Protein AF-A0AAV3A5E8-F1 (afdb_monomer_lite)

Secondary structure (DSSP, 8-state):
-TTHHHHHHHHHHHHHHHHHS-IIIIIHHHHHHHHHHHTHHHHHHHHHHGGGHHHHHHHHHHT--EEEES--HHHHHHHHHHHHHHS-TTTS-HHHHHHHHHHHHHHH--PEEEE-TTSS-EEES----HHHHHHHHHHHTTTTT--HHHHHHHHHHHHHHHHHHHHHHHHHHHHHTT-HHHHHHHHHHHHHHS-HHHHHHHHHHHTTT-HHHHHHHHHHHHHHHHTT--TT--

Structure (mmCIF, N/CA/C/O backbone):
data_AF-A0AAV3A5E8-F1
#
_entry.id   AF-A0AAV3A5E8-F1
#
loop_
_atom_site.group_PDB
_atom_site.id
_atom_site.type_symbol
_atom_site.label_atom_id
_atom_site.label_alt_id
_atom_site.label_comp_id
_atom_site.label_asym_id
_atom_site.label_entity_id
_atom_site.label_seq_id
_atom_site.pdbx_PDB_ins_code
_atom_site.Cartn_x
_atom_site.Cartn_y
_atom_site.Cartn_z
_atom_site.occupancy
_atom_site.B_iso_or_equiv
_atom_site.auth_seq_id
_atom_site.auth_comp_id
_atom_site.auth_asym_id
_atom_site.auth_atom_id
_atom_site.pdbx_PDB_model_num
ATOM 1 N N . GLU A 1 1 ? 10.635 -6.075 18.400 1.00 51.12 1 GLU A N 1
ATOM 2 C CA . GLU A 1 1 ? 10.729 -4.958 17.431 1.00 51.12 1 GLU A CA 1
ATOM 3 C C . GLU A 1 1 ? 9.454 -4.702 16.626 1.00 51.12 1 GLU A C 1
ATOM 5 O O . GLU A 1 1 ? 9.213 -3.552 16.300 1.00 51.12 1 GLU A O 1
ATOM 10 N N . THR A 1 2 ? 8.609 -5.707 16.363 1.00 60.50 2 THR A N 1
ATOM 11 C CA . THR A 1 2 ? 7.468 -5.660 15.418 1.00 60.50 2 THR A CA 1
ATOM 12 C C . THR A 1 2 ? 6.441 -4.527 15.591 1.00 60.50 2 THR A C 1
ATOM 14 O O . THR A 1 2 ? 5.786 -4.195 14.617 1.00 60.50 2 THR A O 1
ATOM 17 N N . PHE A 1 3 ? 6.303 -3.922 16.777 1.00 66.94 3 PHE A N 1
ATOM 18 C CA . PHE A 1 3 ? 5.343 -2.830 17.053 1.00 66.94 3 PHE A CA 1
ATOM 19 C C . PHE A 1 3 ? 6.006 -1.587 17.638 1.00 66.94 3 PHE A C 1
ATOM 21 O O . PHE A 1 3 ? 5.375 -0.816 18.354 1.00 66.94 3 PHE A O 1
ATOM 28 N N . ARG A 1 4 ? 7.316 -1.434 17.428 1.00 70.56 4 ARG A N 1
ATOM 29 C CA . ARG A 1 4 ? 8.083 -0.364 18.065 1.00 70.56 4 ARG A CA 1
ATOM 30 C C . ARG A 1 4 ? 7.525 1.016 17.712 1.00 70.56 4 ARG A C 1
ATOM 32 O O . ARG A 1 4 ? 7.331 1.811 18.613 1.00 70.56 4 ARG A O 1
ATOM 39 N N . LEU A 1 5 ? 7.188 1.255 16.446 1.00 70.50 5 LEU A N 1
ATOM 40 C CA . LEU A 1 5 ? 6.652 2.542 15.990 1.00 70.50 5 LEU A CA 1
ATOM 41 C C . LEU A 1 5 ? 5.293 2.866 16.618 1.00 70.50 5 LEU A C 1
ATOM 43 O O . LEU A 1 5 ? 5.065 3.988 17.062 1.00 70.50 5 LEU A O 1
ATOM 47 N N . GLU A 1 6 ? 4.398 1.882 16.693 1.00 73.56 6 GLU A N 1
ATOM 48 C CA . GLU A 1 6 ? 3.098 2.059 17.332 1.00 73.56 6 GLU A CA 1
ATOM 49 C C . GLU A 1 6 ? 3.259 2.289 18.831 1.00 73.56 6 GLU A C 1
ATOM 51 O O . GLU A 1 6 ? 2.585 3.155 19.376 1.00 73.56 6 GLU A O 1
ATOM 56 N N . LEU A 1 7 ? 4.166 1.554 19.485 1.00 77.31 7 LEU A N 1
ATOM 57 C CA . LEU A 1 7 ? 4.450 1.711 20.912 1.00 77.31 7 LEU A CA 1
ATOM 58 C C . LEU A 1 7 ? 5.045 3.088 21.194 1.00 77.31 7 LEU A C 1
ATOM 60 O O . LEU A 1 7 ? 4.617 3.741 22.138 1.00 77.31 7 LEU A O 1
ATOM 64 N N . ASP A 1 8 ? 5.982 3.546 20.367 1.00 80.62 8 ASP A N 1
ATOM 65 C CA . ASP A 1 8 ? 6.613 4.857 20.503 1.00 80.62 8 ASP A CA 1
ATOM 66 C C . ASP A 1 8 ? 5.561 5.973 20.366 1.00 80.62 8 ASP A C 1
ATOM 68 O O . ASP A 1 8 ? 5.475 6.845 21.234 1.00 80.62 8 ASP A O 1
ATOM 72 N N . ARG A 1 9 ? 4.679 5.898 19.353 1.00 78.62 9 ARG A N 1
ATOM 73 C CA . ARG A 1 9 ? 3.546 6.833 19.200 1.00 78.62 9 ARG A CA 1
ATOM 74 C C . ARG A 1 9 ? 2.629 6.804 20.422 1.00 78.62 9 ARG A C 1
ATOM 76 O O . ARG A 1 9 ? 2.271 7.847 20.965 1.00 78.62 9 ARG A O 1
ATOM 83 N N . TYR A 1 10 ? 2.289 5.606 20.882 1.00 81.19 10 TYR A N 1
ATOM 84 C CA . TYR A 1 10 ? 1.383 5.425 22.008 1.00 81.19 10 TYR A CA 1
ATOM 85 C C . TYR A 1 10 ? 1.938 5.949 23.321 1.00 81.19 10 TYR A C 1
ATOM 87 O O . TYR A 1 10 ? 1.184 6.458 24.149 1.00 81.19 10 TYR A O 1
ATOM 95 N N . ILE A 1 11 ? 3.250 5.821 23.515 1.00 82.88 11 ILE A N 1
ATOM 96 C CA . ILE A 1 11 ? 3.965 6.320 24.685 1.00 82.88 11 ILE A CA 1
ATOM 97 C C . ILE A 1 11 ? 4.048 7.851 24.654 1.00 82.88 11 ILE A C 1
ATOM 99 O O . ILE A 1 11 ? 3.897 8.474 25.705 1.00 82.88 11 ILE A O 1
ATOM 103 N N . GLU A 1 12 ? 4.225 8.481 23.491 1.00 83.62 12 GLU A N 1
ATOM 104 C CA . GLU A 1 12 ? 4.188 9.950 23.387 1.00 83.62 12 GLU A CA 1
ATOM 105 C C . GLU A 1 12 ? 2.785 10.518 23.683 1.00 83.62 12 GLU A C 1
ATOM 107 O O . GLU A 1 12 ? 2.634 11.480 24.445 1.00 83.62 12 GLU A O 1
ATOM 112 N N . GLU A 1 13 ? 1.730 9.873 23.187 1.00 82.12 13 GLU A N 1
ATOM 113 C CA . GLU A 1 13 ? 0.344 10.208 23.547 1.00 82.12 13 GLU A CA 1
ATOM 114 C C . GLU A 1 13 ? 0.030 9.899 25.026 1.00 82.12 13 GLU A C 1
ATOM 116 O O . GLU A 1 13 ? -0.657 10.663 25.710 1.00 82.12 13 GLU A O 1
ATOM 121 N N . LEU A 1 14 ? 0.599 8.827 25.584 1.00 84.38 14 LEU A N 1
ATOM 122 C CA . LEU A 1 14 ? 0.502 8.533 27.014 1.00 84.38 14 LEU A CA 1
ATOM 123 C C . LEU A 1 14 ? 1.155 9.638 27.848 1.00 84.38 14 LEU A C 1
ATOM 125 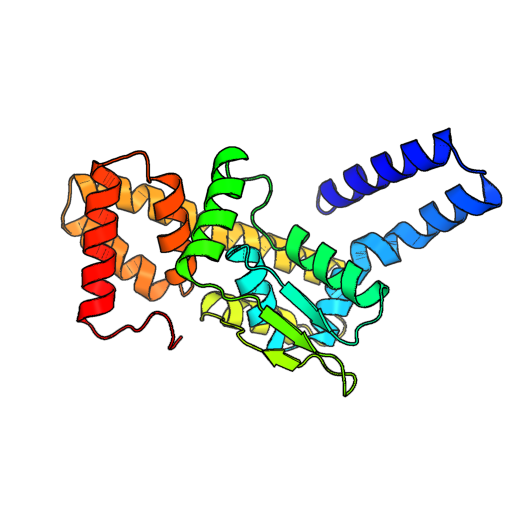O O . LEU A 1 14 ? 0.610 10.051 28.868 1.00 84.38 14 LEU A O 1
ATOM 129 N N . LYS A 1 15 ? 2.323 10.126 27.428 1.00 83.31 15 LYS A N 1
ATOM 130 C CA . LYS A 1 15 ? 3.081 11.167 28.128 1.00 83.31 15 LYS A CA 1
ATOM 131 C C . LYS A 1 15 ? 2.298 12.474 28.201 1.00 83.31 15 LYS A C 1
ATOM 133 O O . LYS A 1 15 ? 2.247 13.086 29.267 1.00 83.31 15 LYS A O 1
ATOM 138 N N . THR A 1 16 ? 1.635 12.867 27.115 1.00 82.88 16 THR A N 1
ATOM 139 C CA . THR A 1 16 ? 0.752 14.045 27.111 1.00 82.88 16 THR A CA 1
ATOM 140 C C . THR A 1 16 ? -0.472 13.844 28.009 1.00 82.88 16 THR A C 1
ATOM 142 O O . THR A 1 16 ? -0.808 14.740 28.790 1.00 82.88 16 THR A O 1
ATOM 145 N N . LYS A 1 17 ? -1.082 12.650 28.007 1.00 81.00 17 LYS A N 1
ATOM 146 C CA . LYS A 1 17 ? -2.180 12.299 28.928 1.00 81.00 17 LYS A CA 1
ATOM 147 C C . LYS A 1 17 ? -1.751 12.258 30.395 1.00 81.00 17 LYS A C 1
ATOM 149 O O . LYS A 1 17 ? -2.510 12.698 31.247 1.00 81.00 17 LYS A O 1
ATOM 154 N N . ILE A 1 18 ? -0.540 11.801 30.711 1.00 82.38 18 ILE A N 1
ATOM 155 C CA . ILE A 1 18 ? 0.010 11.838 32.078 1.00 82.38 18 ILE A CA 1
ATOM 156 C C . ILE A 1 18 ? 0.204 13.284 32.553 1.00 82.38 18 ILE A C 1
ATOM 158 O O . ILE A 1 18 ? -0.006 13.580 33.725 1.00 82.38 18 ILE A O 1
ATOM 162 N N . GLN A 1 19 ? 0.603 14.188 31.656 1.00 82.31 19 GLN A N 1
ATOM 163 C CA . GLN A 1 19 ? 0.832 15.596 31.991 1.00 82.31 19 GLN A CA 1
ATOM 164 C C . GLN A 1 19 ? -0.463 16.390 32.215 1.00 82.31 19 GLN A C 1
ATOM 166 O O . GLN A 1 19 ? -0.428 17.409 32.902 1.00 82.31 19 GLN A O 1
ATOM 171 N N . THR A 1 20 ? -1.584 15.960 31.628 1.00 79.69 20 THR A N 1
ATOM 172 C CA . THR A 1 20 ? -2.817 16.767 31.546 1.00 79.69 20 THR A CA 1
ATOM 173 C C . THR A 1 20 ? -4.076 16.082 32.083 1.00 79.69 20 THR A C 1
ATOM 175 O O . THR A 1 20 ? -5.054 16.770 32.370 1.00 79.69 20 THR A O 1
ATOM 178 N N . GLY A 1 21 ? -4.072 14.757 32.230 1.00 75.62 21 GLY A N 1
ATOM 179 C CA . GLY A 1 21 ? -5.248 13.942 32.533 1.00 75.62 21 GLY A CA 1
ATOM 180 C C . GLY A 1 21 ? -5.226 13.289 33.915 1.00 75.62 21 GLY A C 1
ATOM 181 O O . GLY A 1 21 ? -4.237 13.327 34.650 1.00 75.62 21 GLY A O 1
ATOM 182 N N . ASN A 1 22 ? -6.346 12.665 34.271 1.00 79.94 22 ASN A N 1
ATOM 183 C CA . ASN A 1 22 ? -6.539 11.952 35.528 1.00 79.94 22 ASN A CA 1
ATOM 184 C C . ASN A 1 22 ? -6.306 10.438 35.345 1.00 79.94 22 ASN A C 1
ATOM 186 O O . ASN A 1 22 ? -6.630 9.833 34.320 1.00 79.94 22 ASN A O 1
ATOM 190 N N . LEU A 1 23 ? -5.710 9.812 36.363 1.00 74.62 23 LEU A N 1
ATOM 191 C CA . LEU A 1 23 ? -5.261 8.423 36.329 1.00 74.62 23 LEU A CA 1
ATOM 192 C C . LEU A 1 23 ? -6.385 7.408 36.071 1.00 74.62 23 LEU A C 1
ATOM 194 O O . LEU A 1 23 ? -6.182 6.444 35.329 1.00 74.62 23 LEU A O 1
ATOM 198 N N . ASP A 1 24 ? -7.560 7.627 36.661 1.00 75.62 24 ASP A N 1
ATOM 199 C CA . ASP A 1 24 ? -8.682 6.690 36.575 1.00 75.62 24 ASP A CA 1
ATOM 200 C C . ASP A 1 24 ? -9.576 6.943 35.353 1.00 75.62 24 ASP A C 1
ATOM 202 O O . ASP A 1 24 ? -10.104 5.985 34.790 1.00 75.62 24 ASP A O 1
ATOM 206 N N . SER A 1 25 ? -9.725 8.199 34.913 1.00 77.44 25 SER A N 1
ATOM 207 C CA . SER A 1 25 ? -10.587 8.553 33.773 1.00 77.44 25 SER A CA 1
ATOM 208 C C . SER A 1 25 ? -9.876 8.561 32.423 1.00 77.44 25 SER A C 1
ATOM 210 O O . SER A 1 25 ? -10.516 8.270 31.419 1.00 77.44 25 SER A O 1
ATOM 212 N N . ASP A 1 26 ? -8.576 8.871 32.381 1.00 76.44 26 ASP A N 1
ATOM 213 C CA . ASP A 1 26 ? -7.869 9.121 31.118 1.00 76.44 26 ASP A CA 1
ATOM 214 C C . ASP A 1 26 ? -6.741 8.121 30.867 1.00 76.44 26 ASP A C 1
ATOM 216 O O . ASP A 1 26 ? -6.582 7.637 29.748 1.00 76.44 26 ASP A O 1
ATOM 220 N N . ILE A 1 27 ? -5.966 7.785 31.903 1.00 80.19 27 ILE A N 1
ATOM 221 C CA . ILE A 1 27 ? -4.750 6.971 31.750 1.00 80.19 27 ILE A CA 1
ATOM 222 C C . ILE A 1 27 ? -5.080 5.475 31.711 1.00 80.19 27 ILE A C 1
ATOM 224 O O . ILE A 1 27 ? -4.626 4.772 30.808 1.00 80.19 27 ILE A O 1
ATOM 228 N N . ARG A 1 28 ? -5.874 4.963 32.663 1.00 82.50 28 ARG A N 1
ATOM 229 C CA . ARG A 1 28 ? -6.257 3.537 32.696 1.00 82.50 28 ARG A CA 1
ATOM 230 C C . ARG A 1 28 ? -7.049 3.087 31.467 1.00 82.50 28 ARG A C 1
ATOM 232 O O . ARG A 1 28 ? -6.687 2.044 30.914 1.00 82.50 28 ARG A O 1
ATOM 239 N N . PRO A 1 29 ? -8.100 3.809 31.032 1.00 84.44 29 PRO A N 1
ATOM 240 C CA . PRO A 1 29 ? -8.858 3.416 29.848 1.00 84.44 29 PRO A CA 1
ATOM 241 C C . PRO A 1 29 ? -7.985 3.418 28.600 1.00 84.44 29 PRO A C 1
ATOM 243 O O . PRO A 1 29 ? -8.012 2.445 27.855 1.00 84.44 29 PRO A O 1
ATOM 246 N N . TYR A 1 30 ? -7.136 4.440 28.451 1.00 82.69 30 TYR A N 1
ATOM 247 C CA . TYR A 1 30 ? -6.158 4.503 27.375 1.00 82.69 30 TYR A CA 1
ATOM 248 C C . TYR A 1 30 ? -5.223 3.292 27.423 1.00 82.69 30 TYR A C 1
ATOM 250 O O . TYR A 1 30 ? -5.234 2.482 26.517 1.00 82.69 30 TYR A O 1
ATOM 258 N N . LEU A 1 31 ? -4.490 3.022 28.504 1.00 83.12 31 LEU A N 1
ATOM 259 C CA . LEU A 1 31 ? -3.608 1.838 28.556 1.00 83.12 31 LEU A CA 1
ATOM 260 C C . LEU A 1 31 ? -4.320 0.508 28.241 1.00 83.12 31 LEU A C 1
ATOM 262 O O . LEU A 1 31 ? -3.706 -0.399 27.682 1.00 83.12 31 LEU A O 1
ATOM 266 N N . SER A 1 32 ? -5.610 0.410 28.566 1.00 84.75 32 SER A N 1
ATOM 267 C CA . SER A 1 32 ? -6.428 -0.772 28.288 1.00 84.75 32 SER A CA 1
ATOM 268 C C . SER A 1 32 ? -6.852 -0.890 26.816 1.00 84.75 32 SER A C 1
ATOM 270 O O . SER A 1 32 ? -7.057 -2.007 26.345 1.00 84.75 32 SER A O 1
ATOM 272 N N . SER A 1 33 ? -6.960 0.221 26.079 1.00 85.88 33 SER A N 1
ATOM 273 C CA . SER A 1 33 ? -7.368 0.246 24.666 1.00 85.88 33 SER A CA 1
ATOM 274 C C . SER A 1 33 ? -6.211 0.090 23.671 1.00 85.88 33 SER A C 1
ATOM 276 O O . SER A 1 33 ? -6.456 -0.105 22.487 1.00 85.88 33 SER A O 1
ATOM 278 N N . TRP A 1 34 ? -4.955 0.049 24.133 1.00 84.38 34 TRP A N 1
ATOM 279 C CA . TRP A 1 34 ? -3.752 -0.079 23.289 1.00 84.38 34 TRP A CA 1
ATOM 280 C C . TRP A 1 34 ? -3.878 -1.134 22.184 1.00 84.38 34 TRP A C 1
ATOM 282 O O . TRP A 1 34 ? -3.592 -0.875 21.014 1.00 84.38 34 TRP A O 1
ATOM 292 N N . PHE A 1 35 ? -4.307 -2.341 22.555 1.00 83.69 35 PHE A N 1
ATOM 293 C CA . PHE A 1 35 ? -4.428 -3.446 21.610 1.00 83.69 35 PHE A CA 1
ATOM 294 C C . PHE A 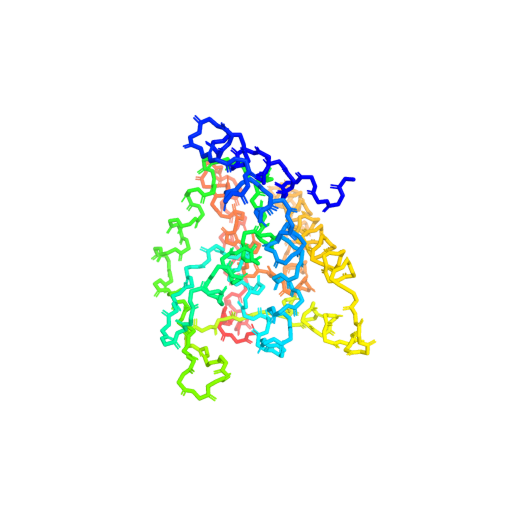1 35 ? -5.525 -3.185 20.564 1.00 83.69 35 PHE A C 1
ATOM 296 O O . PHE A 1 35 ? -5.335 -3.459 19.377 1.00 83.69 35 PHE A O 1
ATOM 303 N N . GLU A 1 36 ? -6.644 -2.604 20.994 1.00 85.94 36 GLU A N 1
ATOM 304 C CA . GLU A 1 36 ? -7.764 -2.208 20.134 1.00 85.94 36 GLU A CA 1
ATOM 305 C C . GLU A 1 36 ? -7.396 -1.096 19.155 1.00 85.94 36 GLU A C 1
ATOM 307 O O . GLU A 1 36 ? -7.820 -1.147 17.995 1.00 85.94 36 GLU A O 1
ATOM 312 N N . ASP A 1 37 ? -6.585 -0.140 19.601 1.00 83.38 37 ASP A N 1
ATOM 313 C CA . ASP A 1 37 ? -6.282 1.081 18.856 1.00 83.38 37 ASP A CA 1
ATOM 314 C C . ASP A 1 37 ? -5.045 0.941 17.962 1.00 83.38 37 ASP A C 1
ATOM 316 O O . ASP A 1 37 ? -4.943 1.615 16.942 1.00 83.38 37 ASP A O 1
ATOM 320 N N . SER A 1 38 ? -4.103 0.059 18.311 1.00 80.38 38 SER A N 1
ATOM 321 C CA . SER A 1 38 ? -2.811 -0.033 17.608 1.00 80.38 38 SER A CA 1
ATOM 322 C C . SER A 1 38 ? -2.581 -1.342 16.864 1.00 80.38 38 SER A C 1
ATOM 324 O O . SER A 1 38 ? -1.787 -1.381 15.927 1.00 80.38 38 SER A O 1
ATOM 326 N N . ILE A 1 39 ? -3.256 -2.425 17.258 1.00 83.88 39 ILE A N 1
ATOM 327 C CA . ILE A 1 39 ? -2.996 -3.766 16.713 1.00 83.88 39 ILE A CA 1
ATOM 328 C C . ILE A 1 39 ? -4.180 -4.264 15.883 1.00 83.88 39 ILE A C 1
ATOM 330 O O . ILE A 1 39 ? -4.006 -4.719 14.750 1.00 83.88 39 ILE A O 1
ATOM 334 N N . LEU A 1 40 ? -5.394 -4.132 16.417 1.00 89.06 40 LEU A N 1
ATOM 335 C CA . LEU A 1 40 ? -6.616 -4.552 15.738 1.00 89.06 40 LEU A CA 1
ATOM 336 C C . LEU A 1 40 ? -7.024 -3.746 14.487 1.00 89.06 40 LEU A C 1
ATOM 338 O O . LEU A 1 40 ? -7.694 -4.361 13.652 1.00 89.06 40 LEU A O 1
ATOM 342 N N . PRO A 1 41 ? -6.622 -2.472 14.260 1.00 90.44 41 PRO A N 1
ATOM 343 C CA . PRO A 1 41 ? -6.974 -1.760 13.029 1.00 90.44 41 PRO A CA 1
ATOM 344 C C . PRO A 1 41 ? -6.609 -2.529 11.758 1.00 90.44 41 PRO A C 1
ATOM 346 O O . PRO A 1 41 ? -7.425 -2.645 10.851 1.00 90.44 41 PRO A O 1
ATOM 349 N N . ILE A 1 42 ? -5.421 -3.144 11.714 1.00 89.31 42 ILE A N 1
ATOM 350 C CA . ILE A 1 42 ? -4.959 -3.895 10.536 1.00 89.31 42 ILE A CA 1
ATOM 351 C C . ILE A 1 42 ? -5.911 -5.058 10.235 1.00 89.31 42 ILE A C 1
ATOM 353 O O . ILE A 1 42 ? -6.306 -5.251 9.087 1.00 89.31 42 ILE A O 1
ATOM 357 N N . GLN A 1 43 ? -6.319 -5.814 11.258 1.00 90.19 43 GLN A N 1
ATOM 358 C CA . GLN A 1 43 ? -7.274 -6.907 11.076 1.00 90.19 43 GLN A CA 1
ATOM 359 C C . GLN A 1 43 ? -8.641 -6.382 10.616 1.00 90.19 43 GLN A C 1
ATOM 361 O O . GLN A 1 43 ? -9.241 -6.966 9.709 1.00 90.19 43 GLN A O 1
ATOM 366 N N . ARG A 1 44 ? -9.133 -5.291 11.220 1.00 91.06 44 ARG A N 1
ATOM 367 C CA . ARG A 1 44 ? -10.425 -4.688 10.857 1.00 91.06 44 ARG A CA 1
ATOM 368 C C . ARG A 1 44 ? -10.430 -4.231 9.400 1.00 91.06 44 ARG A C 1
ATOM 370 O O . ARG A 1 44 ? -11.359 -4.577 8.682 1.00 91.06 44 ARG A O 1
ATOM 377 N N . ILE A 1 45 ? -9.369 -3.570 8.936 1.00 91.88 45 ILE A N 1
ATOM 378 C CA . ILE A 1 45 ? -9.245 -3.120 7.542 1.00 91.88 45 ILE A CA 1
ATOM 379 C C . ILE A 1 45 ? -9.151 -4.285 6.562 1.00 91.88 45 ILE A C 1
ATOM 381 O O . ILE A 1 45 ? -9.870 -4.284 5.567 1.00 91.88 45 ILE A O 1
ATOM 385 N N . VAL A 1 46 ? -8.335 -5.304 6.847 1.00 90.69 46 VAL A N 1
ATOM 386 C CA . VAL A 1 46 ? -8.248 -6.490 5.976 1.00 90.69 46 VAL A CA 1
ATOM 387 C C . VAL A 1 46 ? -9.614 -7.176 5.857 1.00 90.69 46 VAL A C 1
ATOM 389 O O . VAL A 1 46 ? -10.021 -7.547 4.759 1.00 90.69 46 VAL A O 1
ATOM 392 N N . THR A 1 47 ? -10.356 -7.270 6.965 1.00 89.56 47 THR A N 1
ATOM 393 C CA . THR A 1 47 ? -11.703 -7.867 6.991 1.00 89.56 47 THR A CA 1
ATOM 394 C C . THR A 1 47 ? -12.752 -6.986 6.302 1.00 89.56 47 THR A C 1
ATOM 396 O O . THR A 1 47 ? -13.706 -7.493 5.718 1.00 89.56 47 THR A O 1
ATOM 399 N N . LEU A 1 48 ? -12.608 -5.664 6.370 1.00 90.81 48 LEU A N 1
ATOM 400 C CA . LEU A 1 48 ? -13.563 -4.720 5.795 1.00 90.81 48 LEU A CA 1
ATOM 401 C C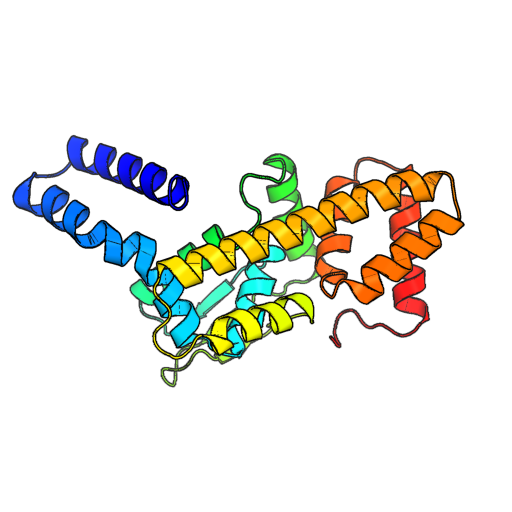 . LEU A 1 48 ? -13.387 -4.568 4.280 1.00 90.81 48 LEU A C 1
ATOM 403 O O . LEU A 1 48 ? -14.374 -4.483 3.558 1.00 90.81 48 LEU A O 1
ATOM 407 N N . PHE A 1 49 ? -12.142 -4.534 3.7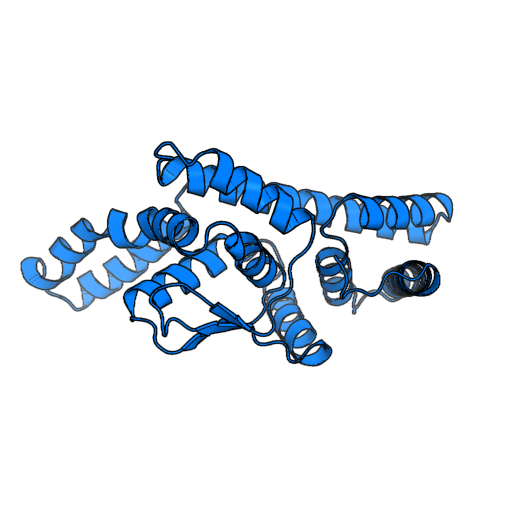98 1.00 90.88 49 PHE A N 1
ATOM 408 C CA . PHE A 1 49 ? -11.845 -4.269 2.389 1.00 90.88 49 PHE A CA 1
ATOM 409 C C . PHE A 1 49 ? -11.712 -5.536 1.543 1.00 90.88 49 PHE A C 1
ATOM 411 O O . PHE A 1 49 ? -12.064 -5.487 0.368 1.00 90.88 49 PHE A O 1
ATOM 418 N N . GLN A 1 50 ? -11.268 -6.670 2.096 1.00 90.75 50 GLN A N 1
ATOM 419 C CA . GLN A 1 50 ? -11.167 -7.936 1.349 1.00 90.75 50 GLN A CA 1
ATOM 420 C C . GLN A 1 50 ? -10.429 -7.743 0.010 1.00 90.75 50 GLN A C 1
ATOM 422 O O . GLN A 1 50 ? -9.311 -7.235 -0.007 1.00 90.75 50 GLN A O 1
ATOM 427 N N . GLU A 1 51 ? -11.049 -8.091 -1.122 1.00 90.75 51 GLU A N 1
ATOM 428 C CA . GLU A 1 51 ? -10.482 -7.932 -2.470 1.00 90.75 51 GLU A CA 1
ATOM 429 C C . GLU A 1 51 ? -10.138 -6.472 -2.800 1.00 90.75 51 GLU A C 1
ATOM 431 O O . GLU A 1 51 ? -9.180 -6.194 -3.520 1.00 90.75 51 GLU A O 1
ATOM 436 N N . LYS A 1 52 ? -10.846 -5.517 -2.186 1.00 91.94 52 LYS A N 1
ATOM 437 C CA . LYS A 1 52 ? -10.599 -4.078 -2.329 1.00 91.94 52 LYS A CA 1
ATOM 438 C C . LYS A 1 52 ? -9.361 -3.598 -1.559 1.00 91.94 52 LYS A C 1
ATOM 440 O O . LYS A 1 52 ? -8.979 -2.434 -1.673 1.00 91.94 52 LYS A O 1
ATOM 445 N N . LEU A 1 53 ? -8.704 -4.470 -0.789 1.00 93.12 53 LEU A N 1
ATOM 446 C CA . LEU A 1 53 ? -7.473 -4.142 -0.066 1.00 93.12 53 LEU A CA 1
ATOM 447 C C . LEU A 1 53 ? -6.334 -3.758 -1.019 1.00 93.12 53 LEU A C 1
ATOM 449 O O . LEU A 1 53 ? -5.496 -2.933 -0.659 1.00 93.12 53 LEU A O 1
ATOM 453 N N . ALA A 1 54 ? -6.323 -4.309 -2.238 1.00 94.00 54 ALA A N 1
ATOM 454 C CA . ALA A 1 54 ? -5.306 -4.015 -3.246 1.00 94.00 54 ALA A CA 1
ATOM 455 C C . ALA A 1 54 ? -5.228 -2.509 -3.568 1.00 94.00 54 ALA A C 1
ATOM 457 O O . ALA A 1 54 ? -4.139 -1.961 -3.731 1.00 94.00 54 ALA A O 1
ATOM 458 N N . TYR A 1 55 ? -6.365 -1.811 -3.570 1.00 92.94 55 TYR A N 1
ATOM 459 C CA . TYR A 1 55 ? -6.427 -0.367 -3.800 1.00 92.94 55 TYR A CA 1
ATOM 460 C C . TYR A 1 55 ? -5.867 0.448 -2.627 1.00 92.94 55 TYR A C 1
ATOM 462 O O . TYR A 1 55 ? -5.189 1.448 -2.838 1.00 92.94 55 TYR A O 1
ATOM 470 N N . LEU A 1 56 ? -6.101 0.014 -1.382 1.00 92.94 56 LEU A N 1
ATOM 471 C CA . LEU A 1 56 ? -5.517 0.674 -0.207 1.00 92.94 56 LEU A CA 1
ATOM 472 C C . LEU A 1 56 ? -4.006 0.454 -0.119 1.00 92.94 56 LEU A C 1
ATOM 474 O O . LEU A 1 56 ? -3.276 1.363 0.267 1.00 92.94 56 LEU A O 1
ATOM 478 N N . LEU A 1 57 ? -3.533 -0.745 -0.472 1.00 94.31 57 LEU A N 1
ATOM 479 C CA . LEU A 1 57 ? -2.102 -1.041 -0.548 1.00 94.31 57 LEU A CA 1
ATOM 480 C C . LEU A 1 57 ? -1.419 -0.174 -1.610 1.00 94.31 57 LEU A C 1
ATOM 482 O O . LEU A 1 57 ? -0.336 0.350 -1.353 1.00 94.31 57 LEU A O 1
ATOM 486 N N . HIS A 1 58 ? -2.064 -0.003 -2.768 1.00 92.56 58 HIS A N 1
ATOM 487 C CA . HIS A 1 58 ? -1.580 0.880 -3.827 1.00 92.56 58 HIS A CA 1
ATOM 488 C C . HIS A 1 58 ? -1.523 2.325 -3.339 1.00 92.56 58 HIS A C 1
ATOM 490 O O . HIS A 1 58 ? -0.435 2.893 -3.314 1.00 92.56 58 HIS A O 1
ATOM 496 N N . ALA A 1 59 ? -2.630 2.852 -2.801 1.00 90.00 59 ALA A N 1
ATOM 497 C CA . ALA A 1 59 ? -2.708 4.212 -2.267 1.00 90.00 59 ALA A CA 1
ATOM 498 C C . ALA A 1 59 ? -1.656 4.498 -1.180 1.00 90.00 59 ALA A C 1
ATOM 500 O O . ALA A 1 59 ? -1.077 5.584 -1.138 1.00 90.00 59 ALA A O 1
ATOM 501 N N . ALA A 1 60 ? -1.371 3.520 -0.312 1.00 90.50 60 ALA A N 1
ATOM 502 C CA . ALA A 1 60 ? -0.347 3.651 0.722 1.00 90.50 60 ALA A CA 1
ATOM 503 C C . ALA A 1 60 ? 1.075 3.744 0.149 1.00 90.50 60 ALA A C 1
ATOM 505 O O . ALA A 1 60 ? 1.897 4.504 0.664 1.00 90.50 60 ALA A O 1
ATOM 506 N N . LEU A 1 61 ? 1.381 2.973 -0.899 1.00 88.81 61 LEU A N 1
ATOM 507 C CA . LEU A 1 61 ? 2.681 3.030 -1.567 1.00 88.81 61 LEU A CA 1
ATOM 508 C C . LEU A 1 61 ? 2.814 4.274 -2.441 1.00 88.81 61 LEU A C 1
ATOM 510 O O . LEU A 1 61 ? 3.881 4.880 -2.471 1.00 88.81 61 LEU A O 1
ATOM 514 N N . SER A 1 62 ? 1.753 4.672 -3.137 1.00 84.62 62 SER A N 1
ATOM 515 C CA . SER A 1 62 ? 1.757 5.846 -4.005 1.00 84.62 62 SER A CA 1
ATOM 516 C C . SER A 1 62 ? 1.606 7.166 -3.242 1.00 84.62 62 SER A C 1
ATOM 518 O O . SER A 1 62 ? 1.678 8.224 -3.857 1.00 84.62 62 SER A O 1
ATOM 520 N N . TYR A 1 63 ? 1.402 7.129 -1.921 1.00 81.62 63 TYR A N 1
ATOM 521 C CA . TYR A 1 63 ? 1.072 8.304 -1.106 1.00 81.62 63 TYR A CA 1
ATOM 522 C C . TYR A 1 63 ? -0.160 9.067 -1.624 1.00 81.62 63 TYR A C 1
ATOM 524 O O . TYR A 1 63 ? -0.265 10.286 -1.478 1.00 81.62 63 TYR A O 1
ATOM 532 N N . THR A 1 64 ? -1.101 8.346 -2.234 1.00 83.31 64 THR A N 1
ATOM 533 C CA . THR A 1 64 ? -2.340 8.921 -2.754 1.00 83.31 64 THR A CA 1
ATOM 534 C C . THR A 1 64 ? -3.273 9.294 -1.605 1.00 83.31 64 THR A C 1
ATOM 536 O O . THR A 1 64 ? -3.451 8.533 -0.652 1.00 83.31 64 THR A O 1
ATOM 539 N N . THR A 1 65 ? -3.900 10.469 -1.691 1.00 83.94 65 THR A N 1
ATOM 540 C CA . THR A 1 65 ? -4.889 10.902 -0.699 1.00 83.94 65 THR A CA 1
ATOM 541 C C . THR A 1 65 ? -6.140 10.027 -0.768 1.00 83.94 65 THR A C 1
ATOM 543 O O . THR A 1 65 ? -6.710 9.823 -1.841 1.00 83.94 65 THR A O 1
ATOM 546 N N . VAL A 1 66 ? -6.571 9.535 0.395 1.00 86.50 66 VAL A N 1
ATOM 547 C CA . VAL A 1 66 ? -7.797 8.749 0.554 1.00 86.50 66 VAL A CA 1
ATOM 548 C C . VAL A 1 66 ? -8.813 9.578 1.334 1.00 86.50 66 VAL A C 1
ATOM 550 O O . VAL A 1 66 ? -8.629 9.841 2.523 1.00 86.50 66 VAL A O 1
ATOM 553 N N . GLU A 1 67 ? -9.883 9.993 0.664 1.00 87.50 67 GLU A N 1
ATOM 554 C CA . GLU A 1 67 ? -11.010 10.701 1.271 1.00 87.50 67 GLU A CA 1
ATOM 555 C C . GLU A 1 67 ? -12.132 9.727 1.619 1.00 87.50 67 GLU A C 1
ATOM 557 O O . GLU A 1 67 ? -12.387 8.762 0.902 1.00 87.50 67 GLU A O 1
ATOM 562 N N . MET A 1 68 ? -12.824 9.981 2.729 1.00 86.38 68 MET A N 1
ATOM 563 C CA . MET A 1 68 ? -13.848 9.074 3.242 1.00 86.38 68 MET A CA 1
ATOM 564 C C . MET A 1 68 ? -15.181 9.790 3.379 1.00 86.38 68 MET A C 1
ATOM 566 O O . MET A 1 68 ? -15.275 10.837 4.028 1.00 86.38 68 MET A O 1
ATOM 570 N N . THR A 1 69 ? -16.224 9.190 2.817 1.00 85.38 69 THR A N 1
ATOM 571 C CA . THR A 1 69 ? -17.600 9.674 2.912 1.00 85.38 69 THR A CA 1
ATOM 572 C C . THR A 1 69 ? -18.470 8.644 3.623 1.00 85.38 69 THR A C 1
ATOM 574 O O . THR A 1 69 ? -18.318 7.441 3.434 1.00 85.38 69 THR A O 1
ATOM 577 N N . ASN A 1 70 ? -19.398 9.120 4.458 1.00 83.00 70 ASN A N 1
ATOM 578 C CA . ASN A 1 70 ? -20.363 8.284 5.186 1.00 83.00 70 ASN A CA 1
ATOM 579 C C . ASN A 1 70 ? -19.751 7.215 6.121 1.00 83.00 70 ASN A C 1
ATOM 581 O O . ASN A 1 70 ? -20.427 6.246 6.452 1.00 83.00 70 ASN A O 1
ATOM 585 N N . SER A 1 71 ? -18.505 7.393 6.578 1.00 83.62 71 SER A N 1
ATOM 586 C CA . SER A 1 71 ? -17.847 6.508 7.551 1.00 83.62 71 SER A CA 1
ATOM 587 C C . SER A 1 71 ? -17.902 7.045 8.983 1.00 83.62 71 SER A C 1
ATOM 589 O O . SER A 1 71 ? -17.969 8.258 9.219 1.00 83.62 71 SER A O 1
ATOM 591 N N . ASP A 1 72 ? -17.835 6.137 9.954 1.00 87.00 72 ASP A N 1
ATOM 592 C CA . ASP A 1 72 ? -17.649 6.464 11.363 1.00 87.00 72 ASP A CA 1
ATOM 593 C C . ASP A 1 72 ? -16.182 6.815 11.673 1.00 87.00 72 ASP A C 1
ATOM 595 O O . ASP A 1 72 ? -15.251 6.385 10.989 1.00 87.00 72 ASP A O 1
ATOM 599 N N . GLU A 1 73 ? -15.961 7.592 12.736 1.00 86.94 73 GLU A N 1
ATOM 600 C CA . GLU A 1 73 ? -14.617 8.057 13.121 1.00 86.94 73 GLU A CA 1
ATOM 601 C C . GLU A 1 73 ? -13.638 6.911 13.407 1.00 86.94 73 GLU A C 1
ATOM 603 O O . GLU A 1 73 ? -12.444 7.033 13.136 1.00 86.94 73 GLU A O 1
ATOM 608 N N . ARG A 1 74 ? -14.126 5.762 13.893 1.00 88.06 74 ARG A N 1
ATOM 609 C CA . ARG A 1 74 ? -13.266 4.599 14.136 1.00 88.06 74 ARG A CA 1
ATOM 610 C C . ARG A 1 74 ? -12.710 4.045 12.829 1.00 88.06 74 ARG A C 1
ATOM 612 O O . ARG A 1 74 ? -11.501 3.859 12.728 1.00 88.06 74 ARG A O 1
ATOM 619 N N . THR A 1 75 ? -13.559 3.843 11.823 1.00 88.25 75 THR A N 1
ATOM 620 C CA . THR A 1 75 ? -13.115 3.374 10.502 1.00 88.25 75 THR A CA 1
ATOM 621 C C . THR A 1 75 ? -12.152 4.364 9.853 1.00 88.25 75 THR A C 1
ATOM 623 O O . THR A 1 75 ? -11.163 3.944 9.252 1.00 88.25 75 THR A O 1
ATOM 626 N N . LYS A 1 76 ? -12.372 5.676 10.025 1.00 88.50 76 LYS A N 1
ATOM 627 C CA . LYS A 1 76 ? -11.427 6.691 9.532 1.00 88.50 76 LYS A CA 1
ATOM 628 C C . LYS A 1 76 ? -10.045 6.553 10.157 1.00 88.50 76 LYS A C 1
ATOM 630 O O . LYS A 1 76 ? -9.045 6.534 9.437 1.00 88.50 76 LYS A O 1
ATOM 635 N N . ASN A 1 77 ? -9.996 6.399 11.477 1.00 88.38 77 ASN A N 1
ATOM 636 C CA . ASN A 1 77 ? -8.745 6.204 12.202 1.00 88.38 77 ASN A CA 1
ATOM 637 C C . ASN A 1 77 ? -8.062 4.889 11.813 1.00 88.38 77 ASN A C 1
ATOM 639 O O . ASN A 1 77 ? -6.844 4.864 11.634 1.00 88.38 77 ASN A O 1
ATOM 643 N N . ASP A 1 78 ? -8.833 3.820 11.612 1.00 91.06 78 ASP A N 1
ATOM 644 C CA . ASP A 1 78 ? -8.302 2.523 11.198 1.00 91.06 78 ASP A CA 1
ATOM 645 C C . ASP A 1 78 ? -7.666 2.581 9.806 1.00 91.06 78 ASP A C 1
ATOM 647 O O . ASP A 1 78 ? -6.549 2.091 9.624 1.00 91.06 78 ASP A O 1
ATOM 651 N N . ILE A 1 79 ? -8.335 3.220 8.839 1.00 91.00 79 ILE A N 1
ATOM 652 C CA . ILE A 1 79 ? -7.798 3.398 7.484 1.00 91.00 79 ILE A CA 1
ATOM 653 C C . ILE A 1 79 ? -6.559 4.292 7.530 1.00 91.00 79 ILE A C 1
ATOM 655 O O . ILE A 1 79 ? -5.533 3.926 6.961 1.00 91.00 79 ILE A O 1
ATOM 659 N N . SER A 1 80 ? -6.611 5.425 8.239 1.00 89.06 80 SER A N 1
ATOM 660 C CA . SER A 1 80 ? -5.449 6.311 8.371 1.00 89.06 80 SER A CA 1
ATOM 661 C C . SER A 1 80 ? -4.258 5.579 8.988 1.00 89.06 80 SER A C 1
ATOM 663 O O . SER A 1 80 ? -3.144 5.691 8.479 1.00 89.06 80 SER A O 1
ATOM 665 N N . SER A 1 81 ? -4.477 4.802 10.054 1.00 88.31 81 SER A N 1
ATOM 666 C CA . SER A 1 81 ? -3.407 4.036 10.693 1.00 88.31 81 SER A CA 1
ATOM 667 C C . SER A 1 81 ? -2.875 2.944 9.767 1.00 88.31 81 SER A C 1
ATOM 669 O O . SER A 1 81 ? -1.665 2.737 9.715 1.00 88.31 81 SER A O 1
ATOM 671 N N . PHE A 1 82 ? -3.746 2.264 9.017 1.00 91.12 82 PHE A N 1
ATOM 672 C CA . PHE A 1 82 ? -3.335 1.257 8.043 1.00 91.12 82 PHE A CA 1
ATOM 673 C C . PHE A 1 82 ? -2.479 1.864 6.926 1.00 91.12 82 PHE A C 1
ATOM 675 O O . PHE A 1 82 ? -1.402 1.340 6.650 1.00 91.12 82 PHE A O 1
ATOM 682 N N . LEU A 1 83 ? -2.912 2.980 6.329 1.00 90.38 83 LEU A N 1
ATOM 683 C CA . LEU A 1 83 ? -2.172 3.679 5.275 1.00 90.38 83 LEU A CA 1
ATOM 684 C C . LEU A 1 83 ? -0.784 4.103 5.765 1.00 90.38 83 LEU A C 1
ATOM 686 O O . LEU A 1 83 ? 0.210 3.824 5.097 1.00 90.38 83 LEU A O 1
ATOM 690 N N . SER A 1 84 ? -0.689 4.685 6.966 1.00 86.25 84 SER A N 1
ATOM 691 C CA . SER A 1 84 ? 0.603 5.026 7.571 1.00 86.25 84 SER A CA 1
ATOM 692 C C . SER A 1 84 ? 1.486 3.789 7.767 1.00 86.25 84 SER A C 1
ATOM 694 O O . SER A 1 84 ? 2.647 3.801 7.358 1.00 86.25 84 SER A O 1
ATOM 696 N N . SER A 1 85 ? 0.946 2.699 8.323 1.00 86.94 85 SER A N 1
ATOM 697 C CA . SER A 1 85 ? 1.700 1.461 8.575 1.00 86.94 85 SER A CA 1
ATOM 698 C C . SER A 1 85 ? 2.115 0.713 7.302 1.00 86.94 85 SER A C 1
ATOM 700 O O . SER A 1 85 ? 3.112 -0.016 7.343 1.00 86.94 85 SER A O 1
ATOM 702 N N . ALA A 1 86 ? 1.353 0.854 6.213 1.00 89.06 86 ALA A N 1
ATOM 703 C CA . ALA A 1 86 ? 1.576 0.220 4.913 1.00 89.06 86 ALA A CA 1
ATOM 704 C C . ALA A 1 86 ? 2.507 1.033 4.000 1.00 89.06 86 ALA A C 1
ATOM 706 O O . ALA A 1 86 ? 3.175 0.462 3.138 1.00 89.06 86 ALA A O 1
ATOM 707 N N . SER A 1 87 ? 2.561 2.352 4.194 1.00 86.69 87 SER A N 1
ATOM 708 C CA . SER A 1 87 ? 3.440 3.243 3.442 1.00 86.69 87 SER A CA 1
ATOM 709 C C . SER A 1 87 ? 4.922 2.980 3.735 1.00 86.69 87 SER A C 1
ATOM 711 O O . SER A 1 87 ? 5.295 2.371 4.741 1.00 86.69 87 SER A O 1
ATOM 713 N N . LEU A 1 88 ? 5.803 3.496 2.875 1.00 78.44 88 LEU A N 1
ATOM 714 C CA . LEU A 1 88 ? 7.259 3.432 3.067 1.00 78.44 88 LEU A CA 1
ATOM 715 C C . LEU A 1 88 ? 7.796 4.577 3.956 1.00 78.44 88 LEU A C 1
ATOM 717 O O . LEU A 1 88 ? 8.977 4.931 3.888 1.00 78.44 88 LEU A O 1
ATOM 721 N N . GLN A 1 89 ? 6.926 5.185 4.774 1.00 64.38 89 GLN A N 1
ATOM 722 C CA . GLN A 1 89 ? 7.260 6.301 5.661 1.00 64.38 89 GLN A CA 1
ATOM 723 C C . GLN A 1 89 ? 8.394 5.919 6.632 1.00 64.38 89 GLN A C 1
ATOM 725 O O . GLN A 1 89 ? 8.371 4.859 7.256 1.00 64.38 89 GLN A O 1
ATOM 730 N N . GLY A 1 90 ? 9.412 6.782 6.729 1.00 54.03 90 GLY A N 1
ATOM 731 C CA . GLY A 1 90 ? 10.610 6.574 7.558 1.00 54.03 90 GLY A CA 1
ATOM 732 C C . GLY A 1 90 ? 11.827 5.963 6.843 1.00 54.03 90 GLY A C 1
ATOM 733 O O . GLY A 1 90 ? 12.898 5.893 7.441 1.00 54.03 90 GLY A O 1
ATOM 734 N N . LEU A 1 91 ? 11.697 5.549 5.575 1.00 50.94 91 LEU A N 1
ATOM 735 C CA . LEU A 1 91 ? 12.808 5.021 4.756 1.00 50.94 91 LEU A CA 1
ATOM 736 C C . LEU A 1 91 ? 13.176 5.915 3.566 1.00 50.94 91 LEU A C 1
ATOM 738 O O . LEU A 1 91 ? 14.309 5.872 3.086 1.00 50.94 91 LEU A O 1
ATOM 742 N N . VAL A 1 92 ? 12.229 6.725 3.098 1.00 54.59 92 VAL A N 1
ATOM 743 C CA . VAL A 1 92 ? 12.451 7.773 2.100 1.00 54.59 92 VAL A CA 1
ATOM 744 C C . VAL A 1 92 ? 12.889 9.044 2.835 1.00 54.59 92 VAL A C 1
ATOM 746 O O . VAL A 1 92 ? 12.338 9.349 3.893 1.00 54.59 92 VAL A O 1
ATOM 749 N N . GLN A 1 93 ? 13.889 9.772 2.320 1.00 55.91 93 GLN A N 1
ATOM 750 C CA . GLN A 1 93 ? 14.318 11.036 2.934 1.00 55.91 93 GLN A CA 1
ATOM 751 C C . GLN A 1 93 ? 13.107 11.969 3.081 1.00 55.91 93 GLN A C 1
ATOM 753 O O . GLN A 1 93 ? 12.298 12.097 2.165 1.00 55.91 93 GLN A O 1
ATOM 758 N N . GLU A 1 94 ? 12.970 12.619 4.235 1.00 52.69 94 GLU A N 1
ATOM 759 C CA . GLU A 1 94 ? 11.778 13.398 4.609 1.00 52.69 94 GLU A CA 1
ATOM 760 C C . GLU A 1 94 ? 11.446 14.507 3.582 1.00 52.69 94 GLU A C 1
ATOM 762 O O . GLU A 1 94 ? 10.280 14.764 3.281 1.00 52.69 94 GLU A O 1
ATOM 767 N N . GLY A 1 95 ? 12.473 15.084 2.942 1.00 51.81 95 GLY A N 1
ATOM 768 C CA . GLY A 1 95 ? 12.318 16.026 1.824 1.00 51.81 95 GLY A CA 1
ATOM 769 C C . GLY A 1 95 ? 11.774 15.388 0.539 1.00 51.81 95 GLY A C 1
ATOM 770 O O . GLY A 1 95 ? 10.943 15.980 -0.143 1.00 51.81 95 GLY A O 1
ATOM 771 N N . THR A 1 96 ? 12.165 14.150 0.240 1.00 59.38 96 THR A N 1
ATOM 772 C CA . THR A 1 96 ? 11.658 13.379 -0.901 1.00 59.38 96 THR A CA 1
ATOM 773 C C . THR A 1 96 ? 10.198 12.969 -0.694 1.00 59.38 96 THR A C 1
ATOM 775 O O . THR A 1 96 ? 9.447 12.952 -1.661 1.00 59.38 96 THR A O 1
ATOM 778 N N . MET A 1 97 ? 9.752 12.699 0.541 1.00 58.38 97 MET A N 1
ATOM 779 C CA . MET A 1 97 ? 8.342 12.376 0.816 1.00 58.38 97 MET A CA 1
ATOM 780 C C . MET A 1 97 ? 7.392 13.520 0.451 1.00 58.38 97 MET A C 1
ATOM 782 O O . MET A 1 97 ? 6.387 13.285 -0.211 1.00 58.38 97 MET A O 1
ATOM 786 N N . THR A 1 98 ? 7.720 14.757 0.833 1.00 59.72 98 THR A N 1
ATOM 787 C CA . THR A 1 98 ? 6.902 15.929 0.475 1.00 59.72 98 THR A CA 1
ATOM 788 C C . THR A 1 98 ? 6.855 16.115 -1.041 1.00 59.72 98 THR A C 1
ATOM 790 O O . THR A 1 98 ? 5.777 16.295 -1.607 1.00 59.72 98 THR A O 1
ATOM 793 N N . SER A 1 99 ? 7.999 15.977 -1.716 1.00 62.22 99 SER A N 1
ATOM 794 C CA . SER A 1 99 ? 8.075 16.031 -3.178 1.00 62.22 99 SER A CA 1
ATOM 795 C C . SER A 1 99 ? 7.321 14.883 -3.856 1.00 62.22 99 SER A C 1
ATOM 797 O O . SER A 1 99 ? 6.749 15.090 -4.920 1.00 62.22 99 SER A O 1
ATOM 799 N N . LEU A 1 100 ? 7.273 13.690 -3.251 1.00 64.81 100 LEU A N 1
ATOM 800 C CA . LEU A 1 100 ? 6.509 12.542 -3.752 1.00 64.81 100 LEU A CA 1
ATOM 801 C C . LEU A 1 100 ? 5.013 12.802 -3.636 1.00 64.81 100 LEU A C 1
ATOM 803 O O . LEU A 1 100 ? 4.312 12.671 -4.633 1.00 64.81 100 LEU A O 1
ATOM 807 N N . CYS A 1 101 ? 4.534 13.227 -2.465 1.00 60.25 101 CYS A N 1
ATOM 808 C CA . CYS A 1 101 ? 3.129 13.582 -2.265 1.00 60.25 101 CYS A CA 1
ATOM 809 C C . CYS A 1 101 ? 2.687 14.668 -3.256 1.00 60.25 101 CYS A C 1
ATOM 811 O O . CYS A 1 101 ? 1.640 14.535 -3.889 1.00 60.25 101 CYS A O 1
ATOM 813 N N . ILE A 1 102 ? 3.506 15.709 -3.442 1.00 64.75 102 ILE A N 1
ATOM 814 C 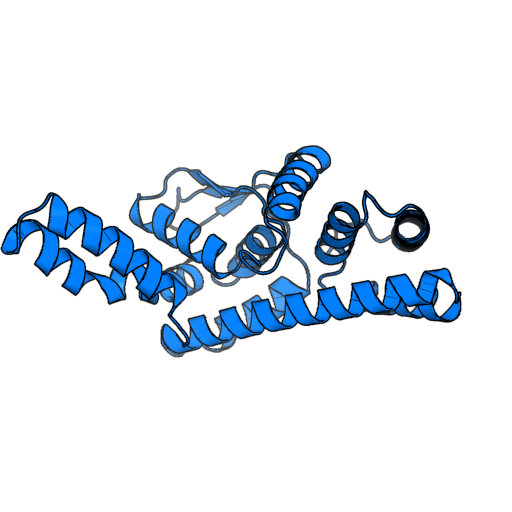CA . ILE A 1 102 ? 3.234 16.785 -4.403 1.00 64.75 102 ILE A CA 1
ATOM 815 C C . ILE A 1 102 ? 3.240 16.240 -5.834 1.00 64.75 102 ILE A C 1
ATOM 817 O O . ILE A 1 102 ? 2.247 16.393 -6.534 1.00 64.75 102 ILE A O 1
ATOM 821 N N . ALA A 1 103 ? 4.286 15.527 -6.257 1.00 60.38 103 ALA A N 1
ATOM 822 C CA . ALA A 1 103 ? 4.388 15.001 -7.620 1.00 60.38 103 ALA A CA 1
ATOM 823 C C . ALA A 1 103 ? 3.272 14.002 -7.968 1.00 60.38 103 ALA A C 1
ATOM 825 O O . ALA A 1 103 ? 2.835 13.945 -9.119 1.00 60.38 103 ALA A O 1
ATOM 826 N N . MET A 1 104 ? 2.810 13.219 -6.990 1.00 62.53 104 MET A N 1
ATOM 827 C CA . MET A 1 104 ? 1.689 12.287 -7.134 1.00 62.53 104 MET A CA 1
ATOM 828 C C . MET A 1 104 ? 0.351 13.026 -7.243 1.00 62.53 104 MET A C 1
ATOM 830 O O . MET A 1 104 ? -0.466 12.701 -8.106 1.00 62.53 104 MET A O 1
ATOM 834 N N . THR A 1 105 ? 0.160 14.076 -6.441 1.00 58.38 105 THR A N 1
ATOM 835 C CA . THR A 1 105 ? -1.050 14.912 -6.477 1.00 58.38 105 THR A CA 1
ATOM 836 C C . THR A 1 105 ? -1.115 15.757 -7.758 1.00 58.38 105 THR A C 1
ATOM 838 O O . THR A 1 105 ? -2.161 15.822 -8.405 1.00 58.38 105 THR A O 1
ATOM 841 N N . GLU A 1 106 ? 0.009 16.340 -8.182 1.00 57.56 106 GLU A N 1
ATOM 842 C CA . GLU A 1 106 ? 0.118 17.214 -9.357 1.00 57.56 106 GLU A CA 1
ATOM 843 C C . GLU A 1 106 ? -0.013 16.457 -10.683 1.00 57.56 106 GLU A C 1
ATOM 845 O O . GLU A 1 106 ? -0.651 16.959 -11.611 1.00 57.56 106 GLU A O 1
ATOM 850 N N . ARG A 1 107 ? 0.549 15.242 -10.798 1.00 49.41 107 ARG A N 1
ATOM 851 C CA . ARG A 1 107 ? 0.459 14.464 -12.046 1.00 49.41 107 ARG A CA 1
ATOM 852 C C . ARG A 1 107 ? -0.890 13.791 -12.262 1.00 49.41 107 ARG A C 1
ATOM 854 O O . ARG A 1 107 ? -1.219 13.545 -13.420 1.00 49.41 107 ARG A O 1
ATOM 861 N N . GLN A 1 108 ? -1.642 13.458 -11.207 1.00 50.78 108 GLN A N 1
ATOM 862 C CA . GLN A 1 108 ? -2.825 12.603 -11.365 1.00 50.78 108 GLN A CA 1
ATOM 863 C C . GLN A 1 108 ? -4.153 13.164 -10.844 1.00 50.78 108 GLN A C 1
ATOM 865 O O . GLN A 1 108 ? -5.170 12.656 -11.302 1.00 50.78 108 GLN A O 1
ATOM 870 N N . HIS A 1 109 ? -4.221 14.182 -9.970 1.00 51.97 109 HIS A N 1
ATOM 871 C CA . HIS A 1 109 ? -5.505 14.641 -9.380 1.00 51.97 109 HIS A CA 1
ATOM 872 C C . HIS A 1 109 ? -6.407 13.481 -8.874 1.00 51.97 109 HIS A C 1
ATOM 874 O O . HIS A 1 109 ? -7.629 13.606 -8.832 1.00 51.97 109 HIS A O 1
ATOM 880 N N . HIS A 1 110 ? -5.833 12.320 -8.543 1.00 66.62 110 HIS A N 1
ATOM 881 C CA . HIS A 1 110 ? -6.593 11.126 -8.186 1.00 66.62 110 HIS A CA 1
ATOM 882 C C . HIS A 1 110 ? -6.659 11.042 -6.672 1.00 66.62 110 HIS A C 1
ATOM 884 O O . HIS A 1 110 ? -5.828 10.403 -6.041 1.00 66.62 110 HIS A O 1
ATOM 890 N N . THR A 1 111 ? -7.639 11.711 -6.082 1.00 79.12 111 THR A N 1
ATOM 891 C CA . THR A 1 111 ? -8.066 11.370 -4.728 1.00 79.12 111 THR A CA 1
ATOM 892 C C . THR A 1 111 ? -8.909 10.105 -4.809 1.00 79.12 111 THR A C 1
ATOM 894 O O . THR A 1 111 ? -9.886 10.058 -5.564 1.00 79.12 111 THR A O 1
ATOM 897 N N . VAL A 1 112 ? -8.545 9.085 -4.033 1.00 84.94 112 VAL A N 1
ATOM 898 C CA . VAL A 1 112 ? -9.364 7.878 -3.893 1.00 84.94 112 VAL A CA 1
ATOM 899 C C . VAL A 1 112 ? -10.472 8.183 -2.898 1.00 84.94 112 VAL A C 1
ATOM 901 O O . VAL A 1 112 ? -10.192 8.513 -1.747 1.00 84.94 112 VAL A O 1
ATOM 904 N N . THR A 1 113 ? -11.728 8.072 -3.320 1.00 86.81 113 THR A N 1
ATOM 905 C CA . THR A 1 113 ? -12.869 8.249 -2.413 1.00 86.81 113 THR A CA 1
ATOM 906 C C . THR A 1 113 ? -13.381 6.888 -1.964 1.00 86.81 113 THR A C 1
ATOM 908 O O . THR A 1 113 ? -13.661 6.030 -2.801 1.00 86.81 113 THR A O 1
ATOM 911 N N . VAL A 1 114 ? -13.519 6.700 -0.651 1.00 88.69 114 VAL A N 1
ATOM 912 C CA . VAL A 1 114 ? -14.148 5.525 -0.038 1.00 88.69 114 VAL A CA 1
ATOM 913 C C . VAL A 1 114 ? -15.521 5.913 0.500 1.00 88.69 114 VAL A C 1
ATOM 915 O O . VAL A 1 114 ? -15.611 6.697 1.448 1.00 88.69 114 VAL A O 1
ATOM 918 N N . ASP A 1 115 ? -16.581 5.356 -0.080 1.00 87.56 115 ASP A N 1
ATOM 919 C CA . ASP A 1 115 ? -17.958 5.574 0.363 1.00 87.56 115 ASP A CA 1
ATOM 920 C C . ASP 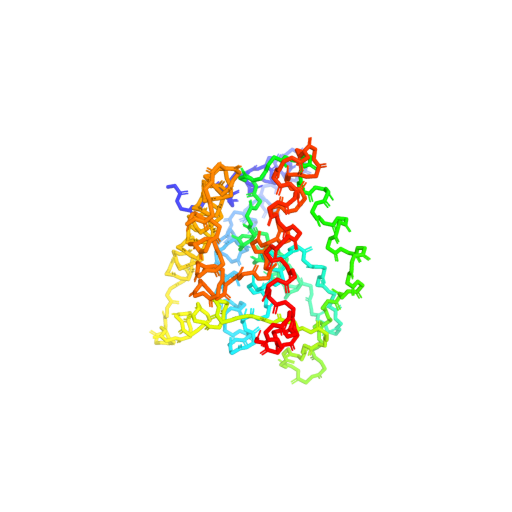A 1 115 ? -18.519 4.350 1.102 1.00 87.56 115 ASP A C 1
ATOM 922 O O . ASP A 1 115 ? -18.301 3.213 0.696 1.00 87.56 115 ASP A O 1
ATOM 926 N N . PHE A 1 116 ? -19.254 4.581 2.191 1.00 85.25 116 PHE A N 1
ATOM 927 C CA . PHE A 1 116 ? -19.798 3.539 3.074 1.00 85.25 116 PHE A CA 1
ATOM 928 C C . PHE A 1 116 ? -21.337 3.493 3.115 1.00 85.25 116 PHE A C 1
ATOM 930 O O . PHE A 1 116 ? -21.909 2.913 4.039 1.00 85.25 116 PHE A O 1
ATOM 937 N N . ARG A 1 117 ? -22.037 4.073 2.126 1.00 78.06 117 ARG A N 1
ATOM 938 C CA . ARG A 1 117 ? -23.520 4.166 2.095 1.00 78.06 117 ARG A CA 1
ATOM 939 C C . ARG A 1 117 ? -24.254 2.845 2.342 1.00 78.06 117 ARG A C 1
ATOM 941 O O . ARG A 1 117 ? -25.310 2.863 2.967 1.00 78.06 117 ARG A O 1
ATOM 948 N N . GLU A 1 118 ? -23.709 1.722 1.876 1.00 71.69 118 GLU A N 1
ATOM 949 C CA . GLU A 1 118 ? -24.328 0.392 2.000 1.00 71.69 118 GLU A CA 1
ATOM 950 C C . GLU A 1 118 ? -23.656 -0.500 3.064 1.00 71.69 118 GLU A C 1
ATOM 952 O O . GLU A 1 118 ? -23.859 -1.712 3.101 1.00 71.69 118 GLU A O 1
ATOM 957 N N . GLY A 1 119 ? -22.828 0.079 3.941 1.00 70.81 119 GLY A N 1
ATOM 958 C CA . GLY A 1 119 ? -22.090 -0.655 4.976 1.00 70.81 119 GLY A CA 1
ATOM 959 C C . GLY A 1 119 ? -20.881 -1.451 4.463 1.00 70.81 119 GLY A C 1
ATOM 960 O O . GLY A 1 119 ? -20.137 -2.007 5.268 1.00 70.81 119 GLY A O 1
ATOM 961 N N . GLN A 1 120 ? -20.653 -1.482 3.148 1.00 80.19 120 GLN A N 1
ATOM 962 C CA . GLN A 1 120 ? -19.441 -1.991 2.504 1.00 80.19 120 GLN A CA 1
ATOM 963 C C . GLN A 1 120 ? -18.689 -0.835 1.828 1.00 80.19 120 GLN A C 1
ATOM 965 O O . GLN A 1 120 ? -19.341 0.073 1.314 1.00 80.19 120 GLN A O 1
ATOM 970 N N . PRO A 1 121 ? -17.343 -0.854 1.805 1.00 87.56 121 PRO A N 1
ATOM 971 C CA . PRO A 1 121 ? -16.563 0.220 1.199 1.00 87.56 121 PRO A CA 1
ATOM 972 C C . PRO A 1 121 ? -16.683 0.183 -0.327 1.00 87.56 121 PRO A C 1
ATOM 974 O O . PRO A 1 121 ? -16.250 -0.780 -0.961 1.00 87.56 121 PRO A O 1
ATOM 977 N N . GLU A 1 122 ? -17.228 1.221 -0.943 1.00 88.06 122 GLU A N 1
ATOM 978 C CA . GLU A 1 122 ? -17.150 1.465 -2.385 1.00 88.06 122 GLU A CA 1
ATOM 979 C C . GLU A 1 122 ? -16.003 2.424 -2.691 1.00 88.06 122 GLU A C 1
ATOM 981 O O . GLU A 1 122 ? -15.833 3.435 -2.020 1.00 88.06 122 GLU A O 1
ATOM 986 N N . LEU A 1 123 ? -15.195 2.090 -3.696 1.00 87.00 123 LEU A N 1
ATOM 987 C CA . LEU A 1 123 ? -14.001 2.844 -4.058 1.00 87.00 123 LEU A CA 1
ATOM 988 C C . LEU A 1 123 ? -14.208 3.542 -5.398 1.00 87.00 123 LEU A C 1
ATOM 990 O O . LEU A 1 123 ? -14.499 2.890 -6.401 1.00 87.00 123 LEU A O 1
ATOM 994 N N . LEU A 1 124 ? -14.013 4.858 -5.416 1.00 85.19 124 LEU A N 1
ATOM 995 C CA . LEU A 1 124 ? -14.025 5.682 -6.622 1.00 85.19 124 LEU A CA 1
ATOM 996 C C . LEU A 1 124 ? -12.612 6.188 -6.911 1.00 85.19 124 LEU A C 1
ATOM 998 O O . LEU A 1 124 ? -11.870 6.527 -5.987 1.00 85.19 124 LEU A O 1
ATOM 1002 N N . ASN A 1 125 ? -12.256 6.252 -8.197 1.00 83.56 125 ASN A N 1
ATOM 1003 C CA . ASN A 1 125 ? -10.931 6.669 -8.682 1.00 83.56 125 ASN A CA 1
ATOM 1004 C C . ASN A 1 125 ? -9.775 5.839 -8.099 1.00 83.56 125 ASN A C 1
ATOM 1006 O O . ASN A 1 125 ? -8.653 6.320 -7.960 1.00 83.56 125 ASN A O 1
ATOM 1010 N N . ALA A 1 126 ? -10.056 4.593 -7.721 1.00 85.12 126 ALA A N 1
ATOM 1011 C CA . ALA A 1 126 ? -9.067 3.693 -7.163 1.00 85.12 126 ALA A CA 1
ATOM 1012 C C . ALA A 1 126 ? -8.292 2.982 -8.272 1.00 85.12 126 ALA A C 1
ATOM 1014 O O . ALA A 1 126 ? -8.878 2.404 -9.186 1.00 85.12 126 ALA A O 1
ATOM 1015 N N . VAL A 1 127 ? -6.970 3.007 -8.150 1.00 86.56 127 VAL A N 1
ATOM 1016 C CA . VAL A 1 127 ? -6.036 2.289 -9.018 1.00 86.56 127 VAL A CA 1
ATOM 1017 C C . VAL A 1 127 ? -5.358 1.211 -8.179 1.00 86.56 127 VAL A C 1
ATOM 1019 O O . VAL A 1 127 ? -5.165 1.376 -6.973 1.00 86.56 127 VAL A O 1
ATOM 1022 N N . SER A 1 128 ? -5.063 0.074 -8.796 1.00 89.38 128 SER A N 1
ATOM 1023 C CA . SER A 1 128 ? -4.209 -0.949 -8.204 1.00 89.38 128 SER A CA 1
ATOM 1024 C C . SER A 1 128 ? -3.141 -1.355 -9.211 1.00 89.38 128 SER A C 1
ATOM 1026 O O . SER A 1 128 ? -2.997 -0.712 -10.244 1.00 89.38 128 SER A O 1
ATOM 1028 N N . ASN A 1 129 ? -2.353 -2.363 -8.862 1.00 91.06 129 ASN A N 1
ATOM 1029 C CA . ASN A 1 129 ? -1.420 -3.015 -9.764 1.00 91.06 129 ASN A CA 1
ATOM 1030 C C . ASN A 1 129 ? -1.251 -4.478 -9.337 1.00 91.06 129 ASN A C 1
ATOM 1032 O O . ASN A 1 129 ? -1.591 -4.861 -8.211 1.00 91.06 129 ASN A O 1
ATOM 1036 N N . ARG A 1 130 ? -0.657 -5.298 -10.211 1.00 93.50 130 ARG A N 1
ATOM 1037 C CA . ARG A 1 130 ? -0.463 -6.735 -9.951 1.00 93.50 130 ARG A CA 1
ATOM 1038 C C . ARG A 1 130 ? 0.261 -7.010 -8.630 1.00 93.50 130 ARG A C 1
ATOM 1040 O O . ARG A 1 130 ? -0.049 -7.979 -7.949 1.00 93.50 130 ARG A O 1
ATOM 1047 N N . PHE A 1 131 ? 1.223 -6.167 -8.251 1.00 94.12 131 PHE A N 1
ATOM 1048 C CA . PHE A 1 131 ? 1.924 -6.322 -6.978 1.00 94.12 131 PHE A CA 1
ATOM 1049 C C . PHE A 1 131 ? 0.964 -6.223 -5.786 1.00 94.12 131 PHE A C 1
ATOM 1051 O O . PHE A 1 131 ? 0.958 -7.096 -4.918 1.00 94.12 131 PHE A O 1
ATOM 1058 N N . CYS A 1 132 ? 0.136 -5.183 -5.744 1.00 94.50 132 CYS A N 1
ATOM 1059 C CA . CYS A 1 132 ? -0.850 -4.991 -4.688 1.00 94.50 132 CYS A CA 1
ATOM 1060 C C . CYS A 1 132 ? -1.939 -6.073 -4.701 1.00 94.50 132 CYS A C 1
ATOM 1062 O O . CYS A 1 132 ? -2.369 -6.497 -3.626 1.00 94.50 132 CYS A O 1
ATOM 1064 N N . GLU A 1 133 ? -2.343 -6.561 -5.875 1.00 95.00 133 GLU A N 1
ATOM 1065 C CA . GLU A 1 133 ? -3.285 -7.678 -6.018 1.00 95.00 133 GLU A CA 1
ATOM 1066 C C . GLU A 1 133 ? -2.719 -8.999 -5.478 1.00 95.00 133 GLU A C 1
ATOM 1068 O O . GLU A 1 133 ? -3.376 -9.665 -4.675 1.00 95.00 133 GLU A O 1
ATOM 1073 N N . ASP A 1 134 ? -1.479 -9.348 -5.837 1.00 94.75 134 ASP A N 1
ATOM 1074 C CA . ASP A 1 134 ? -0.792 -10.551 -5.349 1.00 94.75 134 ASP A CA 1
ATOM 1075 C C . ASP A 1 134 ? -0.674 -10.531 -3.815 1.00 94.75 134 ASP A C 1
ATOM 1077 O O . ASP A 1 134 ? -0.916 -11.532 -3.128 1.00 94.75 134 ASP A O 1
ATOM 1081 N N . TRP A 1 135 ? -0.339 -9.366 -3.250 1.00 94.44 135 TRP A N 1
ATOM 1082 C CA . TRP A 1 135 ? -0.281 -9.190 -1.801 1.00 94.44 135 TRP A CA 1
ATOM 1083 C C . TRP A 1 135 ? -1.660 -9.234 -1.158 1.00 94.44 135 TRP A C 1
ATOM 1085 O O . TRP A 1 135 ? -1.803 -9.881 -0.121 1.00 94.44 135 TRP A O 1
ATOM 1095 N N . MET A 1 136 ? -2.680 -8.621 -1.759 1.00 94.31 136 MET A N 1
ATOM 1096 C CA . MET A 1 136 ? -4.065 -8.731 -1.296 1.00 94.31 136 MET A CA 1
ATOM 1097 C C . MET A 1 136 ? -4.498 -10.200 -1.220 1.00 94.31 136 MET A C 1
ATOM 1099 O O . MET A 1 136 ? -4.989 -10.628 -0.175 1.00 94.31 136 MET A O 1
ATOM 1103 N N . GLN A 1 137 ? -4.210 -11.002 -2.247 1.00 92.56 137 GLN A N 1
ATOM 1104 C CA . GLN A 1 137 ? -4.477 -12.441 -2.224 1.00 92.56 137 GLN A CA 1
ATOM 1105 C C . GLN A 1 137 ? -3.725 -13.118 -1.079 1.00 92.56 137 GLN A C 1
ATOM 1107 O O . GLN A 1 137 ? -4.290 -13.932 -0.349 1.00 92.56 137 GLN A O 1
ATOM 1112 N N . PHE A 1 138 ? -2.467 -12.743 -0.843 1.00 90.62 138 PHE A N 1
ATOM 1113 C CA . PHE A 1 138 ? -1.723 -13.240 0.308 1.00 90.62 138 PHE A CA 1
ATOM 1114 C C . PHE A 1 138 ? -2.370 -12.852 1.645 1.00 90.62 138 PHE A C 1
ATOM 1116 O O . PHE A 1 138 ? -2.352 -13.667 2.567 1.00 90.62 138 PHE A O 1
ATOM 1123 N N . PHE A 1 139 ? -2.971 -11.665 1.781 1.00 89.69 139 PHE A N 1
ATOM 1124 C CA . PHE A 1 139 ? -3.740 -11.269 2.968 1.00 89.69 139 PHE A CA 1
ATOM 1125 C C . PHE A 1 139 ? -5.006 -12.120 3.140 1.00 89.69 139 PHE A C 1
ATOM 1127 O O . PHE A 1 139 ? -5.169 -12.712 4.214 1.00 89.69 139 PHE A O 1
ATOM 1134 N N . ILE A 1 140 ? -5.836 -12.233 2.097 1.00 86.31 140 ILE A N 1
ATOM 1135 C CA . ILE A 1 140 ? -7.138 -12.924 2.129 1.00 86.31 140 ILE A CA 1
ATOM 1136 C C . ILE A 1 140 ? -6.982 -14.435 2.282 1.00 86.31 140 ILE A C 1
ATOM 1138 O O . ILE A 1 140 ? -7.708 -15.037 3.061 1.00 86.31 140 ILE A O 1
ATOM 1142 N N . ASN A 1 141 ? -5.986 -15.065 1.655 1.00 82.69 141 ASN A N 1
ATOM 1143 C CA . ASN A 1 141 ? -5.768 -16.519 1.727 1.00 82.69 141 ASN A CA 1
ATOM 1144 C C . ASN A 1 141 ? -5.382 -17.041 3.131 1.00 82.69 141 ASN A C 1
ATOM 1146 O O . ASN A 1 141 ? -5.045 -18.209 3.301 1.00 82.69 141 ASN A O 1
ATOM 1150 N N . SER A 1 142 ? -5.422 -16.199 4.166 1.00 68.31 142 SER A N 1
ATOM 1151 C CA . SER A 1 142 ? -5.348 -16.613 5.575 1.00 68.31 142 SER A CA 1
ATOM 1152 C C . SER A 1 142 ? -6.632 -16.319 6.350 1.00 68.31 142 SER A C 1
ATOM 1154 O O . SER A 1 142 ? -6.573 -16.066 7.554 1.00 68.31 142 SER A O 1
ATOM 1156 N N . TYR A 1 143 ? -7.776 -16.344 5.658 1.00 57.09 143 TYR A N 1
ATOM 1157 C CA . TYR A 1 143 ? -9.089 -15.985 6.196 1.00 57.09 143 TYR A CA 1
ATOM 1158 C C . TYR A 1 143 ? -9.580 -16.860 7.360 1.00 57.09 143 TYR A C 1
ATOM 1160 O O . TYR A 1 143 ? -10.490 -16.454 8.077 1.00 57.09 143 TYR A O 1
ATOM 1168 N N . ASP A 1 144 ? -8.945 -18.004 7.627 1.00 56.91 144 ASP A N 1
ATOM 1169 C CA . ASP A 1 144 ? -9.263 -18.866 8.774 1.00 56.91 144 ASP A CA 1
ATOM 1170 C C . ASP A 1 144 ? -8.717 -18.303 10.105 1.00 56.91 144 ASP A C 1
ATOM 1172 O O . ASP A 1 144 ? -7.992 -18.964 10.849 1.00 56.91 144 ASP A O 1
ATOM 1176 N N . GLY A 1 145 ? -9.061 -17.052 10.426 1.00 56.91 145 GLY A N 1
ATOM 1177 C CA . GLY A 1 145 ? -8.803 -16.449 11.737 1.00 56.91 145 GLY A CA 1
ATOM 1178 C C . GLY A 1 145 ? -7.393 -15.893 11.933 1.00 56.91 145 GLY A C 1
ATOM 1179 O O . GLY A 1 145 ? -6.886 -15.903 13.057 1.00 56.91 145 GLY A O 1
ATOM 1180 N N . GLY A 1 146 ? -6.751 -15.408 10.862 1.00 67.12 146 GLY A N 1
ATOM 1181 C CA . GLY A 1 146 ? -5.434 -14.774 10.930 1.00 67.12 146 GLY A CA 1
ATOM 1182 C C . GLY A 1 146 ? -5.331 -13.772 12.085 1.00 67.12 146 GLY A C 1
ATOM 1183 O O . GLY A 1 146 ? -6.100 -12.817 12.171 1.00 67.12 146 GLY A O 1
ATOM 1184 N N . SER A 1 147 ? -4.382 -14.001 12.996 1.00 83.19 147 SER A N 1
ATOM 1185 C CA . SER A 1 147 ? -4.171 -13.101 14.128 1.00 83.19 147 SER A CA 1
ATOM 1186 C C . SER A 1 147 ? -3.746 -11.708 13.634 1.00 83.19 147 SER A C 1
ATOM 1188 O O . SER A 1 147 ? -3.063 -11.608 12.607 1.00 83.19 147 SER A O 1
ATOM 1190 N N . PRO A 1 148 ? -4.049 -10.622 14.371 1.00 85.44 148 PRO A N 1
ATOM 1191 C CA . PRO A 1 148 ? -3.553 -9.282 14.040 1.00 85.44 148 PRO A CA 1
ATOM 1192 C C . PRO A 1 148 ? -2.038 -9.240 13.807 1.00 85.44 148 PRO A C 1
ATOM 1194 O O . PRO A 1 148 ? -1.533 -8.509 12.958 1.00 85.44 148 PRO A O 1
ATOM 1197 N N . PHE A 1 149 ? -1.310 -10.083 14.543 1.00 85.25 149 PHE A N 1
ATOM 1198 C CA . PHE A 1 149 ? 0.133 -10.255 14.435 1.00 85.25 149 PHE A CA 1
ATOM 1199 C C . PHE A 1 149 ? 0.560 -10.812 13.078 1.00 85.25 149 PHE A C 1
ATOM 1201 O O . PHE A 1 149 ? 1.541 -10.335 12.508 1.00 85.25 149 PHE A O 1
ATOM 1208 N N . LEU A 1 150 ? -0.181 -11.787 12.545 1.00 87.50 150 LEU A N 1
ATOM 1209 C CA . LEU A 1 150 ? 0.082 -12.331 11.220 1.00 87.50 150 LEU A CA 1
ATOM 1210 C C . LEU A 1 150 ? -0.140 -11.255 10.158 1.00 87.50 150 LEU A C 1
ATOM 1212 O O . LEU A 1 150 ? 0.734 -11.053 9.319 1.00 87.50 150 LEU A O 1
ATOM 1216 N N . PHE A 1 151 ? -1.254 -10.520 10.213 1.00 89.25 151 PHE A N 1
ATOM 1217 C CA . PHE A 1 151 ? -1.494 -9.437 9.256 1.00 89.25 151 PHE A CA 1
ATOM 1218 C C . PHE A 1 151 ? -0.425 -8.351 9.333 1.00 89.25 151 PHE A C 1
ATOM 1220 O O . PHE A 1 151 ? 0.053 -7.895 8.295 1.00 89.25 151 PHE A O 1
ATOM 1227 N N . ARG A 1 152 ? 0.034 -8.006 10.540 1.00 87.75 152 ARG A N 1
ATOM 1228 C CA . ARG A 1 152 ? 1.173 -7.104 10.693 1.00 87.75 152 ARG A CA 1
ATOM 1229 C C . ARG A 1 152 ? 2.435 -7.659 10.037 1.00 87.75 152 ARG A C 1
ATOM 1231 O O . ARG A 1 152 ? 3.088 -6.944 9.288 1.00 87.75 152 ARG A O 1
ATOM 1238 N N . GLN A 1 153 ? 2.777 -8.922 10.278 1.00 88.00 153 GLN A N 1
ATOM 1239 C CA . GLN A 1 153 ? 3.955 -9.538 9.667 1.00 88.00 153 GLN A CA 1
ATOM 1240 C C . GLN A 1 153 ? 3.874 -9.525 8.135 1.00 88.00 153 GLN A C 1
ATOM 1242 O O . GLN A 1 153 ? 4.865 -9.231 7.468 1.00 88.00 153 GLN A O 1
ATOM 1247 N N . LYS A 1 154 ? 2.696 -9.801 7.567 1.00 90.50 154 LYS A N 1
ATOM 1248 C CA . LYS A 1 154 ? 2.473 -9.701 6.121 1.00 90.50 154 LYS A CA 1
ATOM 1249 C C . LYS A 1 154 ? 2.673 -8.279 5.613 1.00 90.50 154 LYS A C 1
ATOM 1251 O O . LYS A 1 154 ? 3.319 -8.107 4.588 1.00 90.50 154 LYS A O 1
ATOM 1256 N N . LEU A 1 155 ? 2.181 -7.283 6.348 1.00 90.81 155 LEU A N 1
ATOM 1257 C CA . LEU A 1 155 ? 2.357 -5.874 6.005 1.00 90.81 155 LEU A CA 1
ATOM 1258 C C . LEU A 1 155 ? 3.830 -5.447 6.044 1.00 90.81 155 LEU A C 1
ATOM 1260 O O . LEU A 1 155 ? 4.293 -4.725 5.166 1.00 90.81 155 LEU A O 1
ATOM 1264 N N . GLU A 1 156 ? 4.599 -5.940 7.016 1.00 89.00 156 GLU A N 1
ATOM 1265 C CA . GLU A 1 156 ? 6.049 -5.721 7.046 1.00 89.00 156 GLU A CA 1
ATOM 1266 C C . GLU A 1 156 ? 6.750 -6.399 5.862 1.00 89.00 156 GLU A C 1
ATOM 1268 O O . GLU A 1 156 ? 7.597 -5.784 5.218 1.00 89.00 156 GLU A O 1
ATOM 1273 N N . ASN A 1 157 ? 6.369 -7.630 5.507 1.00 91.75 157 ASN A N 1
ATOM 1274 C CA . ASN A 1 157 ? 6.937 -8.313 4.342 1.00 91.75 157 ASN A CA 1
ATOM 1275 C C . ASN A 1 157 ? 6.585 -7.604 3.022 1.00 91.75 157 ASN A C 1
ATOM 1277 O O . ASN A 1 157 ? 7.438 -7.512 2.138 1.00 91.75 157 ASN A O 1
ATOM 1281 N N . PHE A 1 158 ? 5.367 -7.070 2.911 1.00 93.25 158 PHE A N 1
ATOM 1282 C CA . PHE A 1 158 ? 4.922 -6.230 1.798 1.00 93.25 158 PHE A CA 1
ATOM 1283 C C . PHE A 1 158 ? 5.837 -5.013 1.631 1.00 93.25 158 PHE A C 1
ATOM 1285 O O . PHE A 1 158 ? 6.418 -4.817 0.559 1.00 93.25 158 PHE A O 1
ATOM 1292 N N . LYS A 1 159 ? 6.064 -4.260 2.716 1.00 90.56 159 LYS A N 1
ATOM 1293 C CA . LYS A 1 159 ? 6.989 -3.116 2.714 1.00 90.56 159 LYS A CA 1
ATOM 1294 C C . LYS A 1 159 ? 8.408 -3.530 2.354 1.00 90.56 159 LYS A C 1
ATOM 1296 O O . LYS A 1 159 ? 9.023 -2.918 1.484 1.00 90.56 159 LYS A O 1
ATOM 1301 N N . LEU A 1 160 ? 8.928 -4.585 2.983 1.00 90.25 160 LEU A N 1
ATOM 1302 C CA . LEU A 1 160 ? 10.275 -5.094 2.712 1.00 90.25 160 LEU A CA 1
ATOM 1303 C C . LEU A 1 160 ? 10.461 -5.433 1.235 1.00 90.25 160 LEU A C 1
ATOM 1305 O O . LEU A 1 160 ? 11.493 -5.088 0.657 1.00 90.25 160 LEU A O 1
ATOM 1309 N N . LYS A 1 161 ? 9.464 -6.060 0.609 1.00 92.94 161 LYS A N 1
ATOM 1310 C CA . LYS A 1 161 ? 9.512 -6.386 -0.813 1.00 92.94 161 LYS A CA 1
ATOM 1311 C C . LYS A 1 161 ? 9.500 -5.128 -1.689 1.00 92.94 161 LYS A C 1
ATOM 1313 O O . LYS A 1 161 ? 10.345 -5.023 -2.577 1.00 92.94 161 LYS A O 1
ATOM 1318 N N . ALA A 1 162 ? 8.632 -4.156 -1.404 1.00 90.81 162 ALA A N 1
ATOM 1319 C CA . ALA A 1 162 ? 8.610 -2.882 -2.128 1.00 90.81 162 ALA A CA 1
ATOM 1320 C C . ALA A 1 162 ? 9.957 -2.133 -2.022 1.00 90.81 162 ALA A C 1
ATOM 1322 O O . ALA A 1 162 ? 10.482 -1.643 -3.022 1.00 90.81 162 ALA A O 1
ATOM 1323 N N . ILE A 1 163 ? 10.577 -2.124 -0.836 1.00 86.62 163 ILE A N 1
ATOM 1324 C CA . ILE A 1 163 ? 11.903 -1.525 -0.596 1.00 86.62 163 ILE A CA 1
ATOM 1325 C C . ILE A 1 163 ? 12.998 -2.256 -1.380 1.00 86.62 163 ILE A C 1
ATOM 1327 O O . ILE A 1 163 ? 13.886 -1.627 -1.961 1.00 86.62 163 ILE A O 1
ATOM 1331 N N . GLN A 1 164 ? 12.969 -3.589 -1.393 1.00 89.44 164 GLN A N 1
ATOM 1332 C CA . GLN A 1 164 ? 13.928 -4.390 -2.153 1.00 89.44 164 GLN A CA 1
ATOM 1333 C C . GLN A 1 164 ? 13.830 -4.100 -3.650 1.00 89.44 164 GLN A C 1
ATOM 1335 O O . GLN A 1 164 ? 14.859 -3.906 -4.301 1.00 89.44 164 GLN A O 1
ATOM 1340 N N . ASP A 1 165 ? 12.609 -4.033 -4.177 1.00 90.44 165 ASP A N 1
ATOM 1341 C CA . ASP A 1 165 ? 12.363 -3.753 -5.587 1.00 90.44 165 ASP A CA 1
ATOM 1342 C C . ASP A 1 165 ? 12.804 -2.332 -5.959 1.00 90.44 165 ASP A C 1
ATOM 1344 O O . ASP A 1 165 ? 13.482 -2.146 -6.974 1.00 90.44 165 ASP A O 1
ATOM 1348 N N . MET A 1 166 ? 12.552 -1.360 -5.079 1.00 86.69 166 MET A N 1
ATOM 1349 C CA . MET A 1 166 ? 13.046 0.010 -5.212 1.00 86.69 166 MET A CA 1
ATOM 1350 C C . MET A 1 166 ? 14.576 0.082 -5.270 1.00 86.69 166 MET A C 1
ATOM 1352 O O . MET A 1 166 ? 15.158 0.647 -6.197 1.00 86.69 166 MET A O 1
ATOM 1356 N N . ASN A 1 167 ? 15.260 -0.530 -4.304 1.00 86.81 167 ASN A N 1
ATOM 1357 C CA . ASN A 1 167 ? 16.722 -0.525 -4.256 1.00 86.81 167 ASN A CA 1
ATOM 1358 C C . ASN A 1 167 ? 17.342 -1.260 -5.451 1.00 86.81 167 ASN A C 1
ATOM 1360 O O . ASN A 1 167 ? 18.383 -0.845 -5.973 1.00 86.81 167 ASN A O 1
ATOM 1364 N N . ASN A 1 168 ? 16.703 -2.340 -5.908 1.00 90.06 168 ASN A N 1
ATOM 1365 C CA . ASN A 1 168 ? 17.136 -3.045 -7.104 1.00 90.06 168 ASN A CA 1
ATOM 1366 C C . ASN A 1 168 ? 17.001 -2.162 -8.352 1.00 90.06 168 ASN A C 1
ATOM 1368 O O . ASN A 1 168 ? 17.950 -2.099 -9.136 1.00 90.06 168 ASN A O 1
ATOM 1372 N N . LEU A 1 169 ? 15.883 -1.443 -8.502 1.00 88.19 169 LEU A N 1
ATOM 1373 C CA . LEU A 1 169 ? 15.677 -0.503 -9.604 1.00 88.19 169 LEU A CA 1
ATOM 1374 C C . LEU A 1 169 ? 16.731 0.608 -9.603 1.00 88.19 169 LEU A C 1
ATOM 1376 O O . LEU A 1 169 ? 17.397 0.803 -10.617 1.00 88.19 169 LEU A O 1
ATOM 1380 N N . LYS A 1 170 ? 16.967 1.263 -8.459 1.00 85.25 170 LYS A N 1
ATOM 1381 C CA . LYS A 1 170 ? 18.002 2.309 -8.322 1.00 85.25 170 LYS A CA 1
ATOM 1382 C C . LYS A 1 170 ? 19.374 1.822 -8.781 1.00 85.25 170 LYS A C 1
ATOM 1384 O O . LYS A 1 170 ? 20.090 2.515 -9.503 1.00 85.25 170 LYS A O 1
ATOM 1389 N N . ARG A 1 171 ? 19.746 0.601 -8.387 1.00 87.25 171 ARG A N 1
ATOM 1390 C CA . ARG A 1 171 ? 21.011 -0.011 -8.806 1.00 87.25 171 ARG A CA 1
ATOM 1391 C C . ARG A 1 171 ? 21.047 -0.279 -10.311 1.00 87.25 171 ARG A C 1
ATOM 1393 O O . ARG A 1 171 ? 22.090 -0.063 -10.921 1.00 87.25 171 ARG A O 1
ATOM 1400 N N . LEU A 1 172 ? 19.954 -0.769 -10.896 1.00 88.12 172 LEU A N 1
ATOM 1401 C CA . LEU A 1 172 ? 19.882 -1.032 -12.334 1.00 88.12 172 LEU A CA 1
ATOM 1402 C C . LEU A 1 172 ? 19.940 0.266 -13.153 1.00 88.12 172 LEU A C 1
ATOM 1404 O O . LEU A 1 172 ? 20.632 0.287 -14.165 1.00 88.12 172 LEU A O 1
ATOM 1408 N N . ILE A 1 173 ? 19.314 1.352 -12.690 1.00 86.44 173 ILE A N 1
ATOM 1409 C CA . ILE A 1 173 ? 19.356 2.664 -13.357 1.00 86.44 173 ILE A CA 1
ATOM 1410 C C . ILE A 1 173 ? 20.784 3.203 -13.414 1.00 86.44 173 ILE A C 1
ATOM 1412 O O . ILE A 1 173 ? 21.263 3.526 -14.496 1.00 86.44 173 ILE A O 1
ATOM 1416 N N . ARG A 1 174 ? 21.514 3.173 -12.292 1.00 85.44 174 ARG A N 1
ATOM 1417 C CA . ARG A 1 174 ? 22.938 3.560 -12.269 1.00 85.44 174 ARG A CA 1
ATOM 1418 C C . ARG A 1 174 ? 23.799 2.721 -13.219 1.00 85.44 174 ARG A C 1
ATOM 1420 O O . ARG A 1 174 ? 24.783 3.197 -13.765 1.00 85.44 174 ARG A O 1
ATOM 1427 N N . GLN A 1 175 ? 23.456 1.447 -13.418 1.00 85.94 175 GLN A N 1
ATOM 1428 C CA . GLN A 1 175 ? 24.152 0.597 -14.393 1.00 85.94 175 GLN A CA 1
ATOM 1429 C C . GLN A 1 175 ? 23.756 0.939 -15.835 1.00 85.94 175 GLN A C 1
ATOM 1431 O O . GLN A 1 175 ? 24.593 0.864 -16.734 1.00 85.94 175 GLN A O 1
ATOM 1436 N N . ALA A 1 176 ? 22.495 1.309 -16.061 1.00 86.75 176 ALA A N 1
ATOM 1437 C CA . ALA A 1 176 ? 21.963 1.664 -17.371 1.00 86.75 176 ALA A CA 1
ATOM 1438 C C . ALA A 1 176 ? 22.584 2.947 -17.939 1.00 86.75 176 ALA A C 1
ATOM 1440 O O . ALA A 1 176 ? 22.721 3.037 -19.156 1.00 86.75 176 ALA A O 1
ATOM 1441 N N . GLU A 1 177 ? 23.069 3.858 -17.087 1.00 81.94 177 GLU A N 1
ATOM 1442 C CA . GLU A 1 177 ? 23.849 5.043 -17.495 1.00 81.94 177 GLU A CA 1
ATOM 1443 C C . GLU A 1 177 ? 25.077 4.691 -18.354 1.00 81.94 177 GLU A C 1
ATOM 1445 O O . GLU A 1 177 ? 25.495 5.473 -19.201 1.00 81.94 177 GLU A O 1
ATOM 1450 N N . SER A 1 178 ? 25.656 3.501 -18.161 1.00 82.75 178 SER A N 1
ATOM 1451 C CA . SER A 1 178 ? 26.873 3.058 -18.857 1.00 82.75 178 SER A CA 1
ATOM 1452 C C . SER A 1 178 ? 26.680 1.803 -19.716 1.00 82.75 178 SER A C 1
ATOM 1454 O O . SER A 1 178 ? 27.636 1.323 -20.329 1.00 82.75 178 SER A O 1
ATOM 1456 N N . SER A 1 179 ? 25.467 1.234 -19.775 1.00 84.62 179 SER A N 1
ATOM 1457 C CA . SER A 1 179 ? 25.221 -0.042 -20.454 1.00 84.62 179 SER A CA 1
ATOM 1458 C C . SER A 1 179 ? 23.790 -0.208 -20.973 1.00 84.62 179 SER A C 1
ATOM 1460 O O . SER A 1 179 ? 22.842 -0.380 -20.206 1.00 84.62 179 SER A O 1
ATOM 1462 N N . HIS A 1 180 ? 23.647 -0.333 -22.296 1.00 82.38 180 HIS A N 1
ATOM 1463 C CA . HIS A 1 180 ? 22.371 -0.674 -22.941 1.00 82.38 180 HIS A CA 1
ATOM 1464 C C . HIS A 1 180 ? 21.809 -2.039 -22.497 1.00 82.38 180 HIS A C 1
ATOM 1466 O O . HIS A 1 180 ? 20.597 -2.226 -22.436 1.00 82.38 180 HIS A O 1
ATOM 1472 N N . HIS A 1 181 ? 22.667 -2.994 -22.121 1.00 86.81 181 HIS A N 1
ATOM 1473 C CA . HIS A 1 181 ? 22.213 -4.268 -21.554 1.00 86.81 181 HIS A CA 1
ATOM 1474 C C . HIS A 1 181 ? 21.583 -4.078 -20.164 1.00 86.81 181 HIS A C 1
ATOM 1476 O O . HIS A 1 181 ? 20.586 -4.724 -19.838 1.00 86.81 181 HIS A O 1
ATOM 1482 N N . ALA A 1 182 ? 22.123 -3.172 -19.343 1.00 86.44 182 ALA A N 1
ATOM 1483 C CA . ALA A 1 182 ? 21.512 -2.826 -18.063 1.00 86.44 182 ALA A CA 1
ATOM 1484 C C . ALA A 1 182 ? 20.191 -2.059 -18.243 1.00 86.44 182 ALA A C 1
ATOM 1486 O O . ALA A 1 182 ? 19.254 -2.321 -17.490 1.00 86.44 182 ALA A O 1
ATOM 1487 N N . LEU A 1 183 ? 20.070 -1.220 -19.280 1.00 85.88 183 LEU A N 1
ATOM 1488 C CA . LEU A 1 183 ? 18.804 -0.576 -19.654 1.00 85.88 183 LEU A CA 1
ATOM 1489 C C . LEU A 1 183 ? 17.718 -1.611 -19.988 1.00 85.88 183 LEU A C 1
ATOM 1491 O O . LEU A 1 183 ? 16.621 -1.557 -19.431 1.00 85.88 183 LEU A O 1
ATOM 1495 N N . PHE A 1 184 ? 18.042 -2.616 -20.808 1.00 86.56 184 PHE A N 1
ATOM 1496 C CA . PHE A 1 184 ? 17.112 -3.713 -21.096 1.00 86.56 184 PHE A CA 1
ATOM 1497 C C . PHE A 1 184 ? 16.718 -4.481 -19.825 1.00 86.56 184 PHE A C 1
ATOM 1499 O O . PHE A 1 184 ? 15.549 -4.803 -19.627 1.00 86.56 184 PHE A O 1
ATOM 1506 N N . ARG A 1 185 ? 17.668 -4.735 -18.913 1.00 88.81 185 ARG A N 1
ATOM 1507 C CA . ARG A 1 185 ? 17.375 -5.369 -17.615 1.00 88.81 185 ARG A CA 1
ATOM 1508 C C . ARG A 1 185 ? 16.484 -4.507 -16.717 1.00 88.81 185 ARG A C 1
ATOM 1510 O O . ARG A 1 185 ? 15.651 -5.077 -16.019 1.00 88.81 185 ARG A O 1
ATOM 1517 N N . CYS A 1 186 ? 16.637 -3.182 -16.742 1.00 89.00 186 CYS A N 1
ATOM 1518 C CA . CYS A 1 186 ? 15.734 -2.234 -16.081 1.00 89.00 186 CYS A CA 1
ATOM 1519 C C . CYS A 1 186 ? 14.304 -2.391 -16.602 1.00 89.00 186 CYS A C 1
ATOM 1521 O O . CYS A 1 186 ? 13.394 -2.650 -15.817 1.00 89.00 186 CYS A O 1
ATOM 1523 N N . TYR A 1 187 ? 14.125 -2.300 -17.923 1.00 86.56 187 TYR A N 1
ATOM 1524 C CA . TYR A 1 187 ? 12.823 -2.463 -18.571 1.00 86.56 187 TYR A CA 1
ATOM 1525 C C . TYR A 1 187 ? 12.186 -3.813 -18.215 1.00 86.56 187 TYR A C 1
ATOM 1527 O O . TYR A 1 187 ? 11.050 -3.876 -17.746 1.00 86.56 187 TYR A O 1
ATOM 1535 N N . ASN A 1 188 ? 12.950 -4.900 -18.345 1.00 88.25 188 ASN A N 1
ATOM 1536 C CA . ASN A 1 188 ? 12.444 -6.240 -18.068 1.00 88.25 188 ASN A CA 1
ATOM 1537 C C . ASN A 1 188 ? 12.105 -6.431 -16.579 1.00 88.25 188 ASN A C 1
ATOM 1539 O O . ASN A 1 188 ? 11.179 -7.162 -16.243 1.00 88.25 188 ASN A O 1
ATOM 1543 N N . PHE A 1 189 ? 12.830 -5.776 -15.668 1.00 91.50 189 PHE A N 1
ATOM 1544 C CA . PHE A 1 189 ? 12.494 -5.774 -14.246 1.00 91.50 189 PHE A CA 1
ATOM 1545 C C . PHE A 1 189 ? 11.172 -5.042 -13.981 1.00 91.50 189 PHE A C 1
ATOM 1547 O O . PHE A 1 189 ? 10.292 -5.619 -13.346 1.00 91.50 189 PHE A O 1
ATOM 1554 N N . LEU A 1 190 ? 11.010 -3.825 -14.508 1.00 89.25 190 LEU A N 1
ATOM 1555 C CA . LEU A 1 190 ? 9.797 -3.014 -14.343 1.00 89.25 190 LEU A CA 1
ATOM 1556 C C . LEU A 1 190 ? 8.546 -3.718 -14.881 1.00 89.25 190 LEU A C 1
ATOM 1558 O O . LEU A 1 190 ? 7.505 -3.710 -14.229 1.00 89.25 190 LEU A O 1
ATOM 1562 N N . LYS A 1 191 ? 8.673 -4.406 -16.021 1.00 85.56 191 LYS A N 1
ATOM 1563 C CA . LYS A 1 191 ? 7.595 -5.204 -16.623 1.00 85.56 191 LYS A CA 1
ATOM 1564 C C . LYS A 1 191 ? 7.172 -6.394 -15.755 1.00 85.56 191 LYS A C 1
ATOM 1566 O O . LYS A 1 191 ? 6.014 -6.802 -15.771 1.00 85.56 191 LYS A O 1
ATOM 1571 N N . ASN A 1 192 ? 8.107 -6.971 -14.998 1.00 88.62 192 ASN A N 1
ATOM 1572 C CA . ASN A 1 192 ? 7.890 -8.231 -14.287 1.00 88.62 192 ASN A CA 1
ATOM 1573 C C . ASN A 1 192 ? 7.692 -8.081 -12.772 1.00 88.62 192 ASN A C 1
ATOM 1575 O O . ASN A 1 192 ? 7.195 -9.017 -12.149 1.00 88.62 192 ASN A O 1
ATOM 1579 N N . CYS A 1 193 ? 8.035 -6.949 -12.156 1.00 88.19 193 CYS A N 1
ATOM 1580 C CA . CYS A 1 193 ? 7.871 -6.769 -10.708 1.00 88.19 193 CYS A CA 1
ATOM 1581 C C . CYS A 1 193 ? 6.419 -6.494 -10.282 1.00 88.19 193 CYS A C 1
ATOM 1583 O O . CYS A 1 193 ? 6.105 -6.633 -9.106 1.00 88.19 193 CYS A O 1
ATOM 1585 N N . GLY A 1 194 ? 5.537 -6.117 -11.216 1.00 88.31 194 GLY A N 1
ATOM 1586 C CA . GLY A 1 194 ? 4.124 -5.824 -10.941 1.00 88.31 194 GLY A CA 1
ATOM 1587 C C . GLY A 1 194 ? 3.864 -4.498 -10.215 1.00 88.31 194 GLY A C 1
ATOM 1588 O O . GLY A 1 194 ? 2.706 -4.144 -10.057 1.00 88.31 194 GLY A O 1
ATOM 1589 N N . ASN A 1 195 ? 4.916 -3.780 -9.802 1.00 88.88 195 ASN A N 1
ATOM 1590 C CA . ASN A 1 195 ? 4.861 -2.486 -9.105 1.00 88.88 195 ASN A CA 1
ATOM 1591 C C . ASN A 1 195 ? 5.550 -1.365 -9.913 1.00 88.88 195 ASN A C 1
ATOM 1593 O O . ASN A 1 195 ? 6.086 -0.408 -9.356 1.00 88.88 195 ASN A O 1
ATOM 1597 N N . GLY A 1 196 ? 5.677 -1.546 -11.231 1.00 86.31 196 GLY A N 1
ATOM 1598 C CA . GLY A 1 196 ? 6.513 -0.699 -12.085 1.00 86.31 196 GLY A CA 1
ATOM 1599 C C . GLY A 1 196 ? 6.053 0.760 -12.143 1.00 86.31 196 GLY A C 1
ATOM 1600 O O . GLY A 1 196 ? 6.897 1.650 -12.186 1.00 86.31 196 GLY A O 1
ATOM 1601 N N . ASP A 1 197 ? 4.743 0.994 -12.080 1.00 85.44 197 ASP A N 1
ATOM 1602 C CA . ASP A 1 197 ? 4.099 2.311 -12.054 1.00 85.44 197 ASP A CA 1
ATOM 1603 C C . ASP A 1 197 ? 4.555 3.146 -10.846 1.00 85.44 197 ASP A C 1
ATOM 1605 O O . ASP A 1 197 ? 5.066 4.258 -11.012 1.00 85.44 197 ASP A O 1
ATOM 1609 N N . ILE A 1 198 ? 4.466 2.576 -9.640 1.00 85.69 198 ILE A N 1
ATOM 1610 C CA . ILE A 1 198 ? 4.883 3.243 -8.403 1.00 85.69 198 ILE A CA 1
ATOM 1611 C C . ILE A 1 198 ? 6.405 3.401 -8.373 1.00 85.69 198 ILE A C 1
ATOM 1613 O O . ILE A 1 198 ? 6.915 4.472 -8.037 1.00 85.69 198 ILE A O 1
ATOM 1617 N N . LEU A 1 199 ? 7.149 2.352 -8.739 1.00 86.44 199 LEU A N 1
ATOM 1618 C CA . LEU A 1 199 ? 8.609 2.368 -8.669 1.00 86.44 199 LEU A CA 1
ATOM 1619 C C . LEU A 1 199 ? 9.228 3.411 -9.608 1.00 86.44 199 LEU A C 1
ATOM 1621 O O . LEU A 1 199 ? 10.141 4.131 -9.196 1.00 86.44 199 LEU A O 1
ATOM 1625 N N . LEU A 1 200 ? 8.732 3.514 -10.845 1.00 83.69 200 LEU A N 1
ATOM 1626 C CA . LEU A 1 200 ? 9.175 4.536 -11.797 1.00 83.69 200 LEU A CA 1
ATOM 1627 C C . LEU A 1 200 ? 8.918 5.934 -11.255 1.00 83.69 200 LEU A C 1
ATOM 1629 O O . LEU A 1 200 ? 9.815 6.774 -11.249 1.00 83.69 200 LEU A O 1
ATOM 1633 N N . GLN A 1 201 ? 7.707 6.169 -10.762 1.00 79.88 201 GLN A N 1
ATOM 1634 C CA . GLN A 1 201 ? 7.310 7.472 -10.257 1.00 79.88 201 GLN A CA 1
ATOM 1635 C C . GLN A 1 201 ? 8.119 7.877 -9.017 1.00 79.88 201 GLN A C 1
ATOM 1637 O O . GLN A 1 201 ? 8.546 9.026 -8.907 1.00 79.88 201 GLN A O 1
ATOM 1642 N N . MET A 1 202 ? 8.415 6.936 -8.121 1.00 79.25 202 MET A N 1
ATOM 1643 C CA . MET A 1 202 ? 9.268 7.202 -6.963 1.00 79.25 202 MET A CA 1
ATOM 1644 C C . MET A 1 202 ? 10.708 7.547 -7.356 1.00 79.25 202 MET A C 1
ATOM 1646 O O . MET A 1 202 ? 11.272 8.522 -6.859 1.00 79.25 202 MET A O 1
ATOM 1650 N N . VAL A 1 203 ? 11.296 6.783 -8.280 1.00 79.62 203 VAL A N 1
ATOM 1651 C CA . VAL A 1 203 ? 12.639 7.060 -8.807 1.00 79.62 203 VAL A CA 1
ATOM 1652 C C . VAL A 1 203 ? 12.694 8.430 -9.474 1.00 79.62 203 VAL A C 1
ATOM 1654 O O . VAL A 1 203 ? 13.681 9.135 -9.298 1.00 79.62 203 VAL A O 1
ATOM 1657 N N . LYS A 1 204 ? 11.655 8.836 -10.208 1.00 78.25 204 LYS A N 1
ATOM 1658 C CA . LYS A 1 204 ? 11.602 10.162 -10.841 1.00 78.25 204 LYS A CA 1
ATOM 1659 C C . LYS A 1 204 ? 11.730 11.300 -9.850 1.00 78.25 204 LYS A C 1
ATOM 1661 O O . LYS A 1 204 ? 12.446 12.257 -10.117 1.00 78.25 204 LYS A O 1
ATOM 1666 N N . VAL A 1 205 ? 11.022 11.197 -8.733 1.00 74.62 205 VAL A N 1
ATOM 1667 C CA . VAL A 1 205 ? 11.061 12.229 -7.697 1.00 74.62 205 VAL A CA 1
ATOM 1668 C C . VAL A 1 205 ? 12.385 12.199 -6.944 1.00 74.62 205 VAL A C 1
ATOM 1670 O O . VAL A 1 205 ? 12.921 13.247 -6.614 1.00 74.62 205 VAL A O 1
ATOM 1673 N N . GLU A 1 206 ? 12.955 11.019 -6.705 1.00 72.19 206 GLU A N 1
ATOM 1674 C CA . GLU A 1 206 ? 14.272 10.915 -6.071 1.00 72.19 206 GLU A CA 1
ATOM 1675 C C . GLU A 1 206 ? 15.426 11.397 -6.959 1.00 72.19 206 GLU A C 1
ATOM 1677 O O . GLU A 1 206 ? 16.405 11.946 -6.460 1.00 72.19 206 GLU A O 1
ATOM 1682 N N . HIS A 1 207 ? 15.330 11.179 -8.269 1.00 70.12 207 HIS A N 1
ATOM 1683 C CA . HIS A 1 207 ? 16.377 11.500 -9.236 1.00 70.12 207 HIS A CA 1
ATOM 1684 C C . HIS A 1 207 ? 16.092 12.772 -10.039 1.00 70.12 207 HIS A C 1
ATOM 1686 O O . HIS A 1 207 ? 16.813 13.044 -10.997 1.00 70.12 207 HIS A O 1
ATOM 1692 N N . SER A 1 208 ? 15.112 13.589 -9.637 1.00 63.03 208 SER A N 1
ATOM 1693 C CA . SER A 1 208 ? 14.831 14.877 -10.288 1.00 63.03 208 SER A CA 1
ATOM 1694 C C . SER A 1 208 ? 16.030 15.833 -10.258 1.00 63.03 208 SER A C 1
ATOM 1696 O O . SER A 1 208 ? 16.114 16.742 -11.076 1.00 63.03 208 SER A O 1
ATOM 1698 N N . GLU A 1 209 ? 16.976 15.613 -9.340 1.00 56.50 209 GLU A N 1
ATOM 1699 C CA . GLU A 1 209 ? 18.223 16.376 -9.211 1.00 56.50 209 GLU A CA 1
ATOM 1700 C C . GLU A 1 209 ? 19.424 15.735 -9.947 1.00 56.50 209 GLU A C 1
ATOM 1702 O O . GLU A 1 209 ? 20.509 16.313 -9.957 1.00 56.50 209 GLU A O 1
ATOM 1707 N N . MET A 1 210 ? 19.256 14.561 -10.580 1.00 62.53 210 MET A N 1
ATOM 1708 C CA . MET A 1 210 ? 20.307 13.839 -11.321 1.00 62.53 210 MET A CA 1
ATOM 1709 C C . MET A 1 210 ? 19.973 13.752 -12.830 1.00 62.53 210 MET A C 1
ATOM 1711 O O . MET A 1 210 ? 19.120 12.946 -13.226 1.00 62.53 210 MET A O 1
ATOM 1715 N N . PRO A 1 211 ? 20.637 14.546 -13.696 1.00 62.31 211 PRO A N 1
ATOM 1716 C CA . PRO A 1 211 ? 20.339 14.617 -15.133 1.00 62.31 211 PRO A CA 1
ATOM 1717 C C . PRO A 1 211 ? 20.527 13.292 -15.888 1.00 62.31 211 PRO A C 1
ATOM 1719 O O . PRO A 1 211 ? 19.730 12.953 -16.765 1.00 62.31 211 PRO A O 1
ATOM 1722 N N . GLU A 1 212 ? 21.557 12.520 -15.545 1.00 65.69 212 GLU A N 1
ATOM 1723 C CA . GLU A 1 212 ? 21.912 11.273 -16.229 1.00 65.69 212 GLU A CA 1
ATOM 1724 C C . GLU A 1 212 ? 20.877 10.174 -15.951 1.00 65.69 212 GLU A C 1
ATOM 1726 O O . GLU A 1 212 ? 20.355 9.558 -16.885 1.00 65.69 212 GLU A O 1
ATOM 1731 N N . ALA A 1 213 ? 20.489 10.007 -14.683 1.00 69.81 213 ALA A N 1
ATOM 1732 C CA . ALA A 1 213 ? 19.416 9.103 -14.273 1.00 69.81 213 ALA A CA 1
ATOM 1733 C C . ALA A 1 213 ? 18.058 9.511 -14.877 1.00 69.81 213 ALA A C 1
ATOM 1735 O O . ALA A 1 213 ? 17.268 8.647 -15.259 1.00 69.81 213 ALA A O 1
ATOM 1736 N N . SER A 1 214 ? 17.811 10.815 -15.040 1.00 73.81 214 SER A N 1
ATOM 1737 C CA . SER A 1 214 ? 16.589 11.332 -15.670 1.00 73.81 214 SER A CA 1
ATOM 1738 C C . SER A 1 214 ? 16.463 10.918 -17.142 1.00 73.81 214 SER A C 1
ATOM 1740 O O . SER A 1 214 ? 15.367 10.572 -17.583 1.00 73.81 214 SER A O 1
ATOM 1742 N N . SER A 1 215 ? 17.573 10.879 -17.893 1.00 76.62 215 SER A N 1
ATOM 1743 C CA . SER A 1 215 ? 17.573 10.428 -19.296 1.00 76.62 215 SER A CA 1
ATOM 1744 C C . SER A 1 215 ? 17.219 8.942 -19.438 1.00 76.62 215 SER A C 1
ATOM 1746 O O . SER A 1 215 ? 16.390 8.575 -20.267 1.00 76.62 215 SER A O 1
ATOM 1748 N N . VAL A 1 216 ? 17.781 8.092 -18.571 1.00 78.94 216 VAL A N 1
ATOM 1749 C CA . VAL A 1 216 ? 17.483 6.653 -18.519 1.00 78.94 216 VAL A CA 1
ATOM 1750 C C . VAL A 1 216 ? 16.010 6.424 -18.196 1.00 78.94 216 VAL A C 1
ATOM 1752 O O . VAL A 1 216 ? 15.366 5.582 -18.817 1.00 78.94 216 VAL A O 1
ATOM 1755 N N . VAL A 1 217 ? 15.466 7.178 -17.239 1.00 79.38 217 VAL A N 1
ATOM 1756 C CA . VAL A 1 217 ? 14.061 7.063 -16.835 1.00 79.38 217 VAL A CA 1
ATOM 1757 C C . VAL A 1 217 ? 13.111 7.504 -17.951 1.00 79.38 217 VAL A C 1
ATOM 1759 O O . VAL A 1 217 ? 12.127 6.811 -18.187 1.00 79.38 217 VAL A O 1
ATOM 1762 N N . ALA A 1 218 ? 13.415 8.588 -18.672 1.00 81.06 218 ALA A N 1
ATOM 1763 C CA . ALA A 1 218 ? 12.610 9.031 -19.815 1.00 81.06 218 ALA A CA 1
ATOM 1764 C C . ALA A 1 218 ? 12.555 7.964 -20.922 1.00 81.06 218 ALA A C 1
ATOM 1766 O O . ALA A 1 218 ? 11.477 7.607 -21.387 1.00 81.06 218 ALA A O 1
ATOM 1767 N N . VAL A 1 219 ? 13.706 7.378 -21.262 1.00 81.31 219 VAL A N 1
ATOM 1768 C CA . VAL A 1 219 ? 13.789 6.295 -22.253 1.00 81.31 219 VAL A CA 1
ATOM 1769 C C . VAL A 1 219 ? 12.998 5.062 -21.800 1.00 81.31 219 VAL A C 1
ATOM 1771 O O . VAL A 1 219 ? 12.309 4.437 -22.601 1.00 81.31 219 VAL A O 1
ATOM 1774 N N . LEU A 1 220 ? 13.055 4.704 -20.512 1.00 81.44 220 LEU A N 1
ATOM 1775 C CA . LEU A 1 220 ? 12.261 3.594 -19.972 1.00 81.44 220 LEU A CA 1
ATOM 1776 C C . LEU A 1 220 ? 10.753 3.851 -20.075 1.00 81.44 220 LEU A C 1
ATOM 1778 O O . LEU A 1 220 ? 10.010 2.914 -20.358 1.00 81.44 220 LEU A O 1
ATOM 1782 N N . GLU A 1 221 ? 10.299 5.087 -19.866 1.00 79.00 221 GLU A N 1
ATOM 1783 C CA . GLU A 1 221 ? 8.890 5.447 -20.043 1.00 79.00 221 GLU A CA 1
ATOM 1784 C C . GLU A 1 221 ? 8.450 5.374 -21.500 1.00 79.00 221 GLU A C 1
ATOM 1786 O O . GLU A 1 221 ? 7.384 4.825 -21.766 1.00 79.00 221 GLU A O 1
ATOM 1791 N N . GLU A 1 222 ? 9.268 5.868 -22.431 1.00 80.06 222 GLU A N 1
ATOM 1792 C CA . GLU A 1 222 ? 8.997 5.763 -23.868 1.00 80.06 222 GLU A CA 1
ATOM 1793 C C . GLU A 1 222 ? 8.858 4.295 -24.284 1.00 80.06 222 GLU A C 1
ATOM 1795 O O . GLU A 1 222 ? 7.847 3.925 -24.873 1.00 80.06 222 GLU A O 1
ATOM 1800 N N . PHE A 1 223 ? 9.781 3.421 -23.864 1.00 77.19 223 PHE A N 1
ATOM 1801 C CA . PHE A 1 223 ? 9.687 1.984 -24.156 1.00 77.19 223 PHE A CA 1
ATOM 1802 C C . PHE A 1 223 ? 8.444 1.313 -23.561 1.00 77.19 223 PHE A C 1
ATOM 1804 O O . PHE A 1 223 ? 7.925 0.350 -24.127 1.00 77.19 223 PHE A O 1
ATOM 1811 N N . ILE A 1 224 ? 7.969 1.784 -22.408 1.00 76.12 224 ILE A N 1
ATOM 1812 C CA . ILE A 1 224 ? 6.739 1.271 -21.798 1.00 76.12 224 ILE A CA 1
ATOM 1813 C C . ILE A 1 224 ? 5.512 1.798 -22.562 1.00 76.12 224 ILE A C 1
ATOM 1815 O O . ILE A 1 224 ? 4.596 1.027 -22.843 1.00 76.12 224 ILE A O 1
ATOM 1819 N N . GLN A 1 225 ? 5.502 3.069 -22.968 1.00 71.31 225 GLN A N 1
ATOM 1820 C CA . GLN A 1 225 ? 4.390 3.678 -23.706 1.00 71.31 225 GLN A CA 1
ATOM 1821 C C . GLN A 1 225 ? 4.276 3.174 -25.157 1.00 71.31 225 GLN A C 1
ATOM 1823 O O . GLN A 1 225 ? 3.163 2.922 -25.621 1.00 71.31 225 GLN A O 1
ATOM 1828 N N . GLU A 1 226 ? 5.395 2.983 -25.865 1.00 63.88 226 GLU A N 1
ATOM 1829 C CA . GLU A 1 226 ? 5.435 2.570 -27.278 1.00 63.88 226 GLU A CA 1
ATOM 1830 C C . GLU A 1 226 ? 4.952 1.129 -27.513 1.00 63.88 226 GLU A C 1
ATOM 1832 O O . GLU A 1 226 ? 4.321 0.857 -28.534 1.00 63.88 226 GLU A O 1
ATOM 1837 N N . GLU A 1 227 ? 5.163 0.206 -26.566 1.00 57.12 227 GLU A N 1
ATOM 1838 C CA . GLU A 1 227 ? 4.620 -1.163 -26.660 1.00 57.12 227 GLU A CA 1
ATOM 1839 C C . GLU A 1 227 ? 3.141 -1.276 -26.229 1.00 57.12 227 GLU A C 1
ATOM 1841 O O . GLU A 1 227 ? 2.608 -2.382 -26.119 1.00 57.12 227 GLU A O 1
ATOM 1846 N N . GLY A 1 228 ? 2.444 -0.155 -26.007 1.00 48.97 228 GLY A N 1
ATOM 1847 C CA . GLY A 1 228 ? 1.013 -0.153 -25.689 1.00 48.97 228 GLY A CA 1
ATOM 1848 C C . GLY A 1 228 ? 0.680 -0.491 -24.233 1.00 48.97 228 GLY A C 1
ATOM 1849 O O . GLY A 1 228 ? -0.431 -0.946 -23.957 1.00 48.97 228 GLY A O 1
ATOM 1850 N N . PHE A 1 229 ? 1.591 -0.250 -23.284 1.00 47.44 229 PHE A N 1
ATOM 1851 C CA . PHE A 1 229 ? 1.249 -0.268 -21.860 1.00 47.44 229 PHE A CA 1
ATOM 1852 C C . PHE A 1 229 ? 0.711 1.100 -21.439 1.00 47.44 229 PHE A C 1
ATOM 1854 O O . PHE A 1 229 ? 1.442 2.002 -21.033 1.00 47.44 229 PHE A O 1
ATOM 1861 N N . SER A 1 230 ? -0.608 1.258 -21.492 1.00 38.97 230 SER A N 1
ATOM 1862 C CA . SER A 1 230 ? -1.274 2.290 -20.705 1.00 38.97 230 SER A CA 1
ATOM 1863 C C . SER A 1 230 ? -1.056 1.983 -19.222 1.00 38.97 230 SER A C 1
ATOM 1865 O O . SER A 1 230 ? -1.502 0.937 -18.751 1.00 38.97 230 SER A O 1
ATOM 1867 N N . VAL A 1 231 ? -0.469 2.925 -18.476 1.00 43.28 231 VAL A N 1
ATOM 1868 C CA . VAL A 1 231 ? -0.307 2.952 -16.999 1.00 43.28 231 VAL A CA 1
ATOM 1869 C C . VAL A 1 231 ? -1.668 2.900 -16.251 1.00 43.28 231 VAL A C 1
ATOM 1871 O O . VAL A 1 231 ? -1.765 3.172 -15.064 1.00 43.28 231 VAL A O 1
ATOM 1874 N N . HIS A 1 232 ? -2.756 2.585 -16.955 1.00 39.16 232 HIS A N 1
ATOM 1875 C CA . HIS A 1 232 ? -4.143 2.562 -16.494 1.00 39.16 232 HIS A CA 1
ATOM 1876 C C . HIS A 1 232 ? -4.852 1.219 -16.760 1.00 39.16 232 HIS A C 1
ATOM 1878 O O . HIS A 1 232 ? -6.043 1.127 -16.503 1.00 39.16 232 HIS A O 1
ATOM 1884 N N . ASN A 1 233 ? -4.155 0.188 -17.266 1.00 29.30 233 ASN A N 1
ATOM 1885 C CA . ASN A 1 233 ? -4.736 -1.142 -17.535 1.00 29.30 233 ASN A CA 1
ATOM 1886 C C . ASN A 1 233 ? -3.926 -2.301 -16.917 1.00 29.30 233 ASN A C 1
ATOM 1888 O O . ASN A 1 233 ? -3.700 -3.319 -17.575 1.00 29.30 233 ASN A O 1
ATOM 1892 N N . CYS A 1 234 ? -3.467 -2.159 -15.677 1.00 39.12 234 CYS A N 1
ATOM 1893 C CA . CYS A 1 234 ? -3.048 -3.288 -14.842 1.00 39.12 234 CYS A CA 1
ATOM 1894 C C . CYS A 1 234 ? -3.545 -3.026 -13.433 1.00 39.12 234 CYS A C 1
ATOM 1896 O O . CYS A 1 234 ? -2.958 -2.123 -12.808 1.00 39.12 234 CYS A O 1
#

Foldseek 3Di:
DLQVVLVVVLVVVLVVCVVPHDCPPGNVVSVVCSCVQRQCLLVVCLVQQQLPQQLLLLCLAQVAAEAEDPDDPSNVSSSVNLSPLLHLPPVPPPVLVVLSNVLSCVVPVQHWYWYCPPPHTDTDSGDGWPLSSVLSCVSCVPVVCDGSSNSSVSSVVSSVLVVVLLVVLVVLLVVVLPDPVSLVVSLVSLVPSRCNLSSLSSQCSVCVVPPSSNVSSVVSVCVCVVVPDDPRPD

pLDDT: mean 79.87, std 13.0, range [29.3, 95.0]

InterPro domains:
  IPR028280 Protein Njmu-R1 [PF15053] (1-226)
  IPR028280 Protein Njmu-R1 [PTHR14416] (2-229)

Radius of gyration: 19.83 Å; chains: 1; bounding box: 51×36×64 Å

Sequence (234 aa):
ETFRLELDRYIEELKTKIQTGNLDSDIRPYLSSWFEDSILPIQRIVTLFQEKLAYLLHAALSYTTVEMTNSDERTKNDISSFLSSASLQGLVQEGTMTSLCIAMTERQHHTVTVDFREGQPELLNAVSNRFCEDWMQFFINSYDGGSPFLFRQKLENFKLKAIQDMNNLKRLIRQAESSHHALFRCYNFLKNCGNGDILLQMVKVEHSEMPEASSVVAVLEEFIQEEGFSVHNC

Organism: Pyxicephalus adspersus (NCBI:txid30357)